Protein AF-A0A968E3U8-F1 (afdb_monomer_lite)

Secondary structure (DSSP, 8-state):
------EEEEEEE---TTSEEEEEEEEESS-TTTS--EEEEPPHHHHHHTT----TTGGGEEEEEE-SSSS-EEEEEEEEEE---SEEEEEEEEE-SS-EEEEEEEEE-PPTT-------PPPPPPP--------PPP------PPEE-SSEEESPPTT--HHHHHHHHTTSTT--HHHHHHHHHHH-GGGEETTEEEEEPTT--EE--S-----

Foldseek 3Di:
DDPFDKDWADKAWPDAAQDKTKIKIWIATFQPVPWPKDKDWDDPVVCVVVVHDDDPVNVQKDWDKDDPGRGTIIIIITGPGGHNDQKDWTWMWMDTPPDIDIDIAIDGHHHPPDDDPDGDDDDDDPDPPDDDDDDDDDDDDDDPLFDDDPFKTDQAAPPDALLNVLVVVPPDPAADSVLQLVQQLVQCVVQADPSDNGRGHGRDMTTRDDDSHDD

Structure (mmCIF, N/CA/C/O backbone):
data_AF-A0A968E3U8-F1
#
_entry.id   AF-A0A968E3U8-F1
#
loop_
_atom_site.group_PDB
_atom_site.id
_atom_site.type_symbol
_atom_site.label_atom_id
_atom_site.label_alt_id
_atom_site.label_comp_id
_atom_site.label_asym_id
_atom_site.label_entity_id
_atom_site.label_seq_id
_atom_site.pdbx_PDB_ins_code
_atom_site.Cartn_x
_atom_site.Cartn_y
_atom_site.Cartn_z
_atom_site.occupancy
_atom_site.B_iso_or_equiv
_atom_site.auth_seq_id
_atom_site.auth_comp_id
_atom_site.auth_asym_id
_atom_site.auth_atom_id
_atom_site.pdbx_PDB_model_num
ATOM 1 N N . MET A 1 1 ? 22.923 -13.020 -23.262 1.00 36.97 1 MET A N 1
ATOM 2 C CA . MET A 1 1 ? 22.849 -11.853 -22.358 1.00 36.97 1 MET A CA 1
ATOM 3 C C . MET A 1 1 ? 21.420 -11.767 -21.852 1.00 36.97 1 MET A C 1
ATOM 5 O O . MET A 1 1 ? 20.531 -11.557 -22.665 1.00 36.97 1 MET A O 1
ATOM 9 N N . HIS A 1 2 ? 21.177 -12.034 -20.568 1.00 38.19 2 HIS A N 1
ATOM 10 C CA . HIS A 1 2 ? 19.841 -11.889 -19.992 1.00 38.19 2 HIS A CA 1
ATOM 11 C C . HIS A 1 2 ? 19.582 -10.399 -19.768 1.00 38.19 2 HIS A C 1
ATOM 13 O O . HIS A 1 2 ? 20.282 -9.762 -18.986 1.00 38.19 2 HIS A O 1
ATOM 19 N N . ALA A 1 3 ? 18.638 -9.829 -20.515 1.00 44.69 3 ALA A N 1
ATOM 20 C CA . ALA A 1 3 ? 18.124 -8.497 -20.240 1.00 44.69 3 ALA A CA 1
ATOM 21 C C . ALA A 1 3 ? 17.380 -8.569 -18.902 1.00 44.69 3 ALA A C 1
ATOM 23 O O . ALA A 1 3 ? 16.268 -9.088 -18.831 1.00 44.69 3 ALA A O 1
ATOM 24 N N . ALA A 1 4 ? 18.041 -8.152 -17.827 1.00 57.25 4 ALA A N 1
ATOM 25 C CA . ALA A 1 4 ? 17.413 -8.049 -16.524 1.00 57.25 4 ALA A CA 1
ATOM 26 C C . ALA A 1 4 ? 16.523 -6.801 -16.547 1.00 57.25 4 ALA A C 1
ATOM 28 O O . ALA A 1 4 ? 17.017 -5.683 -16.428 1.00 57.25 4 ALA A O 1
ATOM 29 N N . ALA A 1 5 ? 15.233 -7.010 -16.810 1.00 63.84 5 ALA A N 1
ATOM 30 C CA . ALA A 1 5 ? 14.240 -5.945 -16.831 1.00 63.84 5 ALA A CA 1
ATOM 31 C C . ALA A 1 5 ? 14.046 -5.400 -15.412 1.00 63.84 5 ALA A C 1
ATOM 33 O O . ALA A 1 5 ? 13.912 -6.176 -14.462 1.00 63.84 5 ALA A O 1
ATOM 34 N N . LEU A 1 6 ? 14.019 -4.074 -15.282 1.00 77.56 6 LEU A N 1
ATOM 35 C CA . LEU A 1 6 ? 13.686 -3.425 -14.019 1.00 77.56 6 LEU A CA 1
ATOM 36 C C . LEU A 1 6 ? 12.214 -3.695 -13.677 1.00 77.56 6 LEU A C 1
ATOM 38 O O . LEU A 1 6 ? 11.319 -3.537 -14.509 1.00 77.56 6 LEU A O 1
ATOM 42 N N . GLY A 1 7 ? 11.957 -4.089 -12.438 1.00 75.56 7 GLY A N 1
ATOM 43 C CA . GLY A 1 7 ? 10.641 -4.433 -11.925 1.00 75.56 7 GLY A CA 1
ATOM 44 C C . GLY A 1 7 ? 10.344 -3.738 -10.602 1.00 75.56 7 GLY A C 1
ATOM 45 O O . GLY A 1 7 ? 11.231 -3.448 -9.803 1.00 75.56 7 GLY A O 1
ATOM 46 N N . LEU A 1 8 ? 9.057 -3.490 -10.374 1.00 82.38 8 LEU A N 1
ATOM 47 C CA . LEU A 1 8 ? 8.525 -3.021 -9.099 1.00 82.38 8 LEU A CA 1
ATOM 48 C C . LEU A 1 8 ? 7.788 -4.182 -8.430 1.00 82.38 8 LEU A C 1
ATOM 50 O O . LEU A 1 8 ? 6.866 -4.761 -9.013 1.00 82.38 8 LEU A O 1
ATOM 54 N N . GLY A 1 9 ? 8.253 -4.542 -7.241 1.00 77.69 9 GLY A N 1
ATOM 55 C CA . GLY A 1 9 ? 7.830 -5.702 -6.476 1.00 77.69 9 GLY A CA 1
ATOM 56 C C . GLY A 1 9 ? 6.786 -5.373 -5.416 1.00 77.69 9 GLY A C 1
ATOM 57 O O . GLY A 1 9 ? 5.877 -4.560 -5.623 1.00 77.69 9 GLY A O 1
ATOM 58 N N . GLU A 1 10 ? 6.909 -6.074 -4.293 1.00 76.38 10 GLU A N 1
ATOM 59 C CA . GLU A 1 10 ? 6.003 -5.982 -3.155 1.00 76.38 10 GLU A CA 1
ATOM 60 C C . GLU A 1 10 ? 6.085 -4.614 -2.473 1.00 76.38 10 GLU A C 1
ATOM 62 O O . GLU A 1 10 ? 7.146 -3.988 -2.425 1.00 76.38 10 GLU A O 1
ATOM 67 N N . VAL A 1 11 ? 4.943 -4.150 -1.965 1.00 78.69 11 VAL A N 1
ATOM 68 C CA . VAL A 1 11 ? 4.853 -2.937 -1.157 1.00 78.69 11 VAL A CA 1
ATOM 69 C C . VAL A 1 11 ? 4.699 -3.320 0.309 1.00 78.69 11 VAL A C 1
ATOM 71 O O . VAL A 1 11 ? 3.765 -4.026 0.666 1.00 78.69 11 VAL A O 1
ATOM 74 N N . THR A 1 12 ? 5.582 -2.821 1.159 1.00 78.94 12 THR A N 1
ATOM 75 C CA . THR A 1 12 ? 5.536 -2.990 2.610 1.00 78.94 12 THR A CA 1
ATOM 76 C C . THR A 1 12 ? 5.080 -1.681 3.234 1.00 78.94 12 THR A C 1
ATOM 78 O O . THR A 1 12 ? 5.760 -0.662 3.108 1.00 78.94 12 THR A O 1
ATOM 81 N N . LEU A 1 13 ? 3.924 -1.693 3.896 1.00 80.88 13 LEU A N 1
ATOM 82 C CA . LEU A 1 13 ? 3.424 -0.547 4.651 1.00 80.88 13 LEU A CA 1
ATOM 83 C C . LEU A 1 13 ? 4.005 -0.571 6.070 1.00 80.88 13 LEU A C 1
ATOM 85 O O . LEU A 1 13 ? 3.837 -1.551 6.789 1.00 80.88 13 LEU A O 1
ATOM 89 N N . GLU A 1 14 ? 4.662 0.514 6.478 1.00 74.19 14 GLU A N 1
ATOM 90 C CA . GLU A 1 14 ? 5.294 0.647 7.802 1.00 74.19 14 GLU A CA 1
ATOM 91 C C . GLU A 1 14 ? 4.530 1.603 8.739 1.00 74.19 14 GLU A C 1
ATOM 93 O O . GLU A 1 14 ? 4.929 1.799 9.883 1.00 74.19 14 GLU A O 1
ATOM 98 N N . SER A 1 15 ? 3.434 2.203 8.266 1.00 69.62 15 SER A N 1
ATOM 99 C CA . SER A 1 15 ? 2.703 3.291 8.940 1.00 69.62 15 SER A CA 1
ATOM 100 C C . SER A 1 15 ? 1.217 2.976 9.118 1.00 69.62 15 SER A C 1
ATOM 102 O O . SER A 1 15 ? 0.658 2.158 8.385 1.00 69.62 15 SER A O 1
ATOM 104 N N . ARG A 1 16 ? 0.576 3.631 10.096 1.00 69.00 16 ARG A N 1
ATOM 105 C CA . ARG A 1 16 ? -0.859 3.480 10.406 1.00 69.00 16 ARG A CA 1
ATOM 106 C C . ARG A 1 16 ? -1.671 4.730 10.061 1.00 69.00 16 ARG A C 1
ATOM 108 O O . ARG A 1 16 ? -1.128 5.801 9.798 1.00 69.00 16 ARG A O 1
ATOM 115 N N . LEU A 1 17 ? -3.001 4.610 10.093 1.00 68.56 17 LEU A N 1
ATOM 116 C CA . LEU A 1 17 ? -3.896 5.758 9.940 1.00 68.56 17 LEU A CA 1
ATOM 117 C C . LEU A 1 17 ? -3.644 6.804 11.047 1.00 68.56 17 LEU A C 1
ATOM 119 O O . LEU A 1 17 ? -3.552 6.459 12.224 1.00 68.56 17 LEU A O 1
ATOM 123 N N . ASN A 1 18 ? -3.623 8.084 10.674 1.00 70.81 18 ASN A N 1
ATOM 124 C CA . ASN A 1 18 ? -3.231 9.254 11.478 1.00 70.81 18 ASN A CA 1
ATOM 125 C C . ASN A 1 18 ? -1.724 9.415 11.743 1.00 70.81 18 ASN A C 1
ATOM 127 O O . ASN A 1 18 ? -1.328 10.347 12.448 1.00 70.81 18 ASN A O 1
ATOM 131 N N . GLU A 1 19 ? -0.874 8.592 11.135 1.00 78.25 19 GLU A N 1
ATOM 132 C CA . GLU A 1 19 ? 0.580 8.757 11.166 1.00 78.25 19 GLU A CA 1
ATOM 133 C C . GLU A 1 19 ? 1.095 9.277 9.813 1.00 78.25 19 GLU A C 1
ATOM 135 O O . GLU A 1 19 ? 0.394 9.183 8.796 1.00 78.25 19 GLU A O 1
ATOM 140 N N . PRO A 1 20 ? 2.296 9.881 9.767 1.00 78.12 20 PRO A N 1
ATOM 141 C CA . PRO A 1 20 ? 2.981 10.128 8.507 1.00 78.12 20 PRO A CA 1
ATOM 142 C C . PRO A 1 20 ? 3.164 8.804 7.768 1.00 78.12 20 PRO A C 1
ATOM 144 O O . PRO A 1 20 ? 3.653 7.828 8.344 1.00 78.12 20 PRO A O 1
ATOM 147 N N . LEU A 1 21 ? 2.772 8.761 6.499 1.00 84.00 21 LEU A N 1
ATOM 148 C CA . LEU A 1 21 ? 2.892 7.548 5.712 1.00 84.00 21 LEU A CA 1
ATOM 149 C C . LEU A 1 21 ? 4.350 7.222 5.500 1.00 84.00 21 LEU A C 1
ATOM 151 O O . LEU A 1 21 ? 5.169 8.087 5.195 1.00 84.00 21 LEU A O 1
ATOM 155 N N . GLN A 1 22 ? 4.632 5.944 5.644 1.00 82.75 22 GLN A N 1
ATOM 156 C CA . GLN A 1 22 ? 5.891 5.313 5.330 1.00 82.75 22 GLN A CA 1
ATOM 157 C C . GLN A 1 22 ? 5.564 3.970 4.702 1.00 82.75 22 GLN A C 1
ATOM 159 O O . GLN A 1 22 ? 4.900 3.123 5.308 1.00 82.75 22 GLN A O 1
ATOM 164 N N . LEU A 1 23 ? 5.998 3.804 3.461 1.00 85.94 23 LEU A N 1
ATOM 165 C CA . LEU A 1 23 ? 5.929 2.543 2.746 1.00 85.94 23 LEU A CA 1
ATOM 166 C C . LEU A 1 23 ? 7.205 2.331 1.942 1.00 85.94 23 LEU A C 1
ATOM 168 O O . LEU A 1 23 ? 7.888 3.281 1.547 1.00 85.94 23 LEU A O 1
ATOM 172 N N . ARG A 1 24 ? 7.514 1.067 1.688 1.00 84.56 24 ARG A N 1
ATOM 173 C CA . ARG A 1 24 ? 8.655 0.640 0.882 1.00 84.56 24 ARG A CA 1
ATOM 174 C C . ARG A 1 24 ? 8.160 -0.214 -0.259 1.00 84.56 24 ARG A C 1
ATOM 176 O O . ARG A 1 24 ? 7.333 -1.087 -0.049 1.00 84.56 24 ARG A O 1
ATOM 183 N N . ILE A 1 25 ? 8.665 0.024 -1.455 1.00 84.69 25 ILE A N 1
ATOM 184 C CA . ILE A 1 25 ? 8.350 -0.774 -2.637 1.00 84.69 25 ILE A CA 1
ATOM 185 C C . ILE A 1 25 ? 9.636 -1.453 -3.068 1.00 84.69 25 ILE A C 1
ATOM 187 O O . ILE A 1 25 ? 10.574 -0.764 -3.461 1.00 84.69 25 ILE A O 1
ATOM 191 N N . ALA A 1 26 ? 9.692 -2.778 -2.992 1.00 84.38 26 ALA A N 1
ATOM 192 C CA . ALA A 1 26 ? 10.868 -3.530 -3.407 1.00 84.38 26 ALA A CA 1
ATOM 193 C C . ALA A 1 26 ? 11.145 -3.308 -4.902 1.00 84.38 26 ALA A C 1
ATOM 195 O O . ALA A 1 26 ? 10.235 -3.367 -5.732 1.00 84.38 26 ALA A O 1
ATOM 196 N N . LEU A 1 27 ? 12.402 -3.059 -5.250 1.00 84.19 27 LEU A N 1
ATOM 197 C CA . LEU A 1 27 ? 12.878 -3.056 -6.628 1.00 84.19 27 LEU A CA 1
ATOM 198 C C . LEU A 1 27 ? 13.389 -4.457 -6.951 1.00 84.19 27 LEU A C 1
ATOM 200 O O . LEU A 1 27 ? 14.090 -5.066 -6.149 1.00 84.19 27 LEU A O 1
ATOM 204 N N . VAL A 1 28 ? 13.006 -4.983 -8.111 1.00 80.94 28 VAL A N 1
ATOM 205 C CA . VAL A 1 28 ? 13.346 -6.349 -8.520 1.00 80.94 28 VAL A CA 1
ATOM 206 C C . VAL A 1 28 ? 13.965 -6.313 -9.907 1.00 80.94 28 VAL A C 1
ATOM 208 O O . VAL A 1 28 ? 13.365 -5.771 -10.829 1.00 80.94 28 VAL A O 1
ATOM 211 N N . GLY A 1 29 ? 15.125 -6.945 -10.072 1.00 71.50 29 GLY A N 1
ATOM 212 C CA . GLY A 1 29 ? 15.788 -7.097 -11.367 1.00 71.50 29 GLY A CA 1
ATOM 213 C C . GLY A 1 29 ? 16.652 -5.903 -11.789 1.00 71.50 29 GLY A C 1
ATOM 214 O O . GLY A 1 29 ? 16.460 -4.772 -11.351 1.00 71.50 29 GLY A O 1
ATOM 215 N N . GLY A 1 30 ? 17.609 -6.177 -12.678 1.00 70.38 30 GLY A N 1
ATOM 216 C CA . GLY A 1 30 ? 18.625 -5.218 -13.123 1.00 70.38 30 GLY A CA 1
ATOM 217 C C . GLY A 1 30 ? 19.824 -5.131 -12.172 1.00 70.38 30 GLY A C 1
ATOM 218 O O . GLY A 1 30 ? 19.834 -5.765 -11.128 1.00 70.38 30 GLY A O 1
ATOM 219 N N . ASN A 1 31 ? 20.843 -4.351 -12.552 1.00 72.75 31 ASN A N 1
ATOM 220 C CA . ASN A 1 31 ? 21.888 -3.905 -11.625 1.00 72.75 31 ASN A CA 1
ATOM 221 C C . ASN A 1 31 ? 21.453 -2.550 -11.059 1.00 72.75 31 ASN A C 1
ATOM 223 O O . ASN A 1 31 ? 21.544 -1.538 -11.758 1.00 72.75 31 ASN A O 1
ATOM 227 N N . LEU A 1 32 ? 20.942 -2.548 -9.829 1.00 74.94 32 LEU A N 1
ATOM 228 C CA . LEU A 1 32 ? 20.334 -1.372 -9.205 1.00 74.94 32 LEU A CA 1
ATOM 229 C C . LEU A 1 32 ? 21.365 -0.314 -8.781 1.00 74.94 32 LEU A C 1
ATOM 231 O O . LEU A 1 32 ? 21.038 0.866 -8.765 1.00 74.94 32 LEU A O 1
ATOM 235 N N . GLU A 1 33 ? 22.606 -0.714 -8.493 1.00 70.19 33 GLU A N 1
ATOM 236 C CA . GLU A 1 33 ? 23.689 0.196 -8.088 1.00 70.19 33 GLU A CA 1
ATOM 237 C C . GLU A 1 33 ? 24.256 0.972 -9.286 1.00 70.19 33 GLU A C 1
ATOM 239 O O . GLU A 1 33 ? 24.510 2.171 -9.209 1.00 70.19 33 GLU A O 1
ATOM 244 N N . ALA A 1 34 ? 24.448 0.286 -10.418 1.00 63.62 34 ALA A N 1
ATOM 245 C CA . ALA A 1 34 ? 25.014 0.891 -11.624 1.00 63.62 34 ALA A CA 1
ATOM 246 C C . ALA A 1 34 ? 23.961 1.591 -12.500 1.00 63.62 34 ALA A C 1
ATOM 248 O O . ALA A 1 34 ? 24.312 2.351 -13.408 1.00 63.62 34 ALA A O 1
ATOM 249 N N . ALA A 1 35 ? 22.673 1.323 -12.277 1.00 69.62 35 ALA A N 1
ATOM 250 C CA . ALA A 1 35 ? 21.592 1.998 -12.974 1.00 69.62 35 ALA A CA 1
ATOM 251 C C . ALA A 1 35 ? 21.303 3.355 -12.319 1.00 69.62 35 ALA A C 1
ATOM 253 O O . ALA A 1 35 ? 21.042 3.441 -11.125 1.00 69.62 35 ALA A O 1
ATOM 254 N N . THR A 1 36 ? 21.270 4.430 -13.110 1.00 78.62 36 THR A N 1
ATOM 255 C CA . THR A 1 36 ? 20.699 5.706 -12.654 1.00 78.62 36 THR A CA 1
ATOM 256 C C . THR A 1 36 ? 19.189 5.538 -12.513 1.00 78.62 36 THR A C 1
ATOM 258 O O . THR A 1 36 ? 18.458 5.693 -13.490 1.00 78.62 36 THR A O 1
ATOM 261 N N . LEU A 1 37 ? 18.735 5.148 -11.323 1.00 83.12 37 LEU A N 1
ATOM 262 C CA . LEU A 1 37 ? 17.326 4.949 -11.007 1.00 83.12 37 LEU A CA 1
ATOM 263 C C . LEU A 1 37 ? 16.721 6.244 -10.478 1.00 83.12 37 LEU A C 1
ATOM 265 O O . LEU A 1 37 ? 17.139 6.760 -9.445 1.00 83.12 37 LEU A O 1
ATOM 269 N N . ASN A 1 38 ? 15.685 6.726 -11.153 1.00 86.25 38 ASN A N 1
ATOM 270 C CA . ASN A 1 38 ? 14.848 7.807 -10.658 1.00 86.25 38 ASN A CA 1
ATOM 271 C C . ASN A 1 38 ? 13.467 7.241 -10.355 1.00 86.25 38 ASN A C 1
ATOM 273 O O . ASN A 1 38 ? 12.806 6.713 -11.248 1.00 86.25 38 ASN A O 1
ATOM 277 N N . ALA A 1 39 ? 13.027 7.354 -9.104 1.00 86.25 39 ALA A N 1
ATOM 278 C CA . ALA A 1 39 ? 11.643 7.089 -8.739 1.00 86.25 39 ALA A CA 1
ATOM 279 C C . ALA A 1 39 ? 10.932 8.398 -8.436 1.00 86.25 39 ALA A C 1
ATOM 281 O O . ALA A 1 39 ? 11.422 9.230 -7.677 1.00 86.25 39 ALA A O 1
ATOM 282 N N . ALA A 1 40 ? 9.747 8.547 -9.006 1.00 88.75 40 ALA A N 1
ATOM 283 C CA . ALA A 1 40 ? 8.866 9.664 -8.746 1.00 88.75 40 ALA A CA 1
ATOM 284 C C . ALA A 1 40 ? 7.415 9.186 -8.722 1.00 88.75 40 ALA A C 1
ATOM 286 O O . ALA A 1 40 ? 7.050 8.164 -9.314 1.00 88.75 40 ALA A O 1
ATOM 287 N N . LEU A 1 41 ? 6.562 9.962 -8.058 1.00 88.31 41 LEU A N 1
ATOM 288 C CA . LEU A 1 41 ? 5.129 9.827 -8.264 1.00 88.31 41 LEU A CA 1
ATOM 289 C C . LEU A 1 41 ? 4.767 10.284 -9.674 1.00 88.31 41 LEU A C 1
ATOM 291 O O . LEU A 1 41 ? 5.358 11.221 -10.213 1.00 88.31 41 LEU A O 1
ATOM 295 N N . ALA A 1 42 ? 3.781 9.621 -10.274 1.00 87.69 42 ALA A N 1
ATOM 296 C CA . ALA A 1 42 ? 3.280 10.040 -11.571 1.00 87.69 42 ALA A CA 1
ATOM 297 C C . ALA A 1 42 ? 2.689 11.458 -11.498 1.00 87.69 42 ALA A C 1
ATOM 299 O O . ALA A 1 42 ? 2.201 11.911 -10.462 1.00 87.69 42 ALA A O 1
ATOM 300 N N . SER A 1 43 ? 2.694 12.165 -12.623 1.00 87.12 43 SER A N 1
ATOM 301 C CA . SER A 1 43 ? 2.041 13.476 -12.698 1.00 87.12 43 SER A CA 1
ATOM 302 C C . SER A 1 43 ? 0.523 13.362 -12.503 1.00 87.12 43 SER A C 1
ATOM 304 O O . SER A 1 43 ? -0.072 12.299 -12.693 1.00 87.12 43 SER A O 1
ATOM 306 N N . GLU A 1 44 ? -0.132 14.469 -12.160 1.00 84.31 44 GLU A N 1
ATOM 307 C CA . GLU A 1 44 ? -1.594 14.537 -12.030 1.00 84.31 44 GLU A CA 1
ATOM 308 C C . GLU A 1 44 ? -2.320 14.072 -13.303 1.00 84.31 44 GLU A C 1
ATOM 310 O O . GLU A 1 44 ? -3.270 13.294 -13.233 1.00 84.31 44 GLU A O 1
ATOM 315 N N . ALA A 1 45 ? -1.822 14.459 -14.481 1.00 84.94 45 ALA A N 1
ATOM 316 C CA . ALA A 1 45 ? -2.374 14.017 -15.761 1.00 84.94 45 ALA A CA 1
ATOM 317 C C . ALA A 1 45 ? -2.310 12.487 -15.928 1.00 84.94 45 ALA A C 1
ATOM 319 O O . ALA A 1 45 ? -3.247 11.874 -16.437 1.00 84.94 45 ALA A O 1
ATOM 320 N N . GLN A 1 46 ? -1.227 11.854 -15.465 1.00 84.38 46 GLN A N 1
ATOM 321 C CA . GLN A 1 46 ? -1.055 10.399 -15.523 1.00 84.38 46 GLN A CA 1
ATOM 322 C C . GLN A 1 46 ? -1.931 9.668 -14.501 1.00 84.38 46 GLN A C 1
ATOM 324 O O . GLN A 1 46 ? -2.481 8.615 -14.822 1.00 84.38 46 GLN A O 1
ATOM 329 N N . HIS A 1 47 ? -2.099 10.234 -13.304 1.00 84.00 47 HIS A N 1
ATOM 330 C CA . HIS A 1 47 ? -3.056 9.745 -12.312 1.00 84.00 47 HIS A CA 1
ATOM 331 C C . HIS A 1 47 ? -4.492 9.812 -12.846 1.00 84.00 47 HIS A C 1
ATOM 333 O O . HIS A 1 47 ? -5.197 8.803 -12.835 1.00 84.00 47 HIS A O 1
ATOM 339 N N . SER A 1 48 ? -4.888 10.945 -13.428 1.00 84.50 48 SER A N 1
ATOM 340 C CA . SER A 1 48 ? -6.210 11.125 -14.035 1.00 84.50 48 SER A CA 1
ATOM 341 C C . SER A 1 48 ? -6.450 10.157 -15.202 1.00 84.50 48 SER A C 1
ATOM 343 O O . SER A 1 48 ? -7.470 9.468 -15.242 1.00 84.50 48 SER A O 1
ATOM 345 N N . ALA A 1 49 ? -5.462 9.979 -16.090 1.00 83.25 49 ALA A N 1
ATOM 346 C CA . ALA A 1 49 ? -5.515 8.990 -17.174 1.00 83.25 49 ALA A CA 1
ATOM 347 C C . ALA A 1 49 ? -5.639 7.538 -16.669 1.00 83.25 49 ALA A C 1
ATOM 349 O O . ALA A 1 49 ? -6.081 6.643 -17.392 1.00 83.25 49 ALA A O 1
ATOM 350 N N . ALA A 1 50 ? -5.245 7.292 -15.423 1.00 78.00 50 ALA A N 1
ATOM 351 C CA . ALA A 1 50 ? -5.380 6.023 -14.732 1.00 78.00 50 ALA A CA 1
ATOM 352 C C . ALA A 1 50 ? -6.669 5.886 -13.908 1.00 78.00 50 ALA A C 1
ATOM 354 O O . ALA A 1 50 ? -6.866 4.836 -13.300 1.00 78.00 50 ALA A O 1
ATOM 355 N N . GLY A 1 51 ? -7.543 6.897 -13.885 1.00 81.75 51 GLY A N 1
ATOM 356 C CA . GLY A 1 51 ? -8.733 6.917 -13.029 1.00 81.75 51 GLY A CA 1
ATOM 357 C C . GLY A 1 51 ? -8.399 7.058 -11.539 1.00 81.75 51 GLY A C 1
ATOM 358 O O . GLY A 1 51 ? -9.182 6.660 -10.674 1.00 81.75 51 GLY A O 1
ATOM 359 N N . ILE A 1 52 ? -7.211 7.568 -11.220 1.00 82.25 52 ILE A N 1
ATOM 360 C CA . ILE A 1 52 ? -6.787 7.875 -9.858 1.00 82.25 52 ILE A CA 1
ATOM 361 C C . ILE A 1 52 ? -7.126 9.335 -9.600 1.00 82.25 52 ILE A C 1
ATOM 363 O O . ILE A 1 52 ? -6.679 10.224 -10.323 1.00 82.25 52 ILE A O 1
ATOM 367 N N . GLU A 1 53 ? -7.945 9.561 -8.580 1.00 78.56 53 GLU A N 1
ATOM 368 C CA . GLU A 1 53 ? -8.327 10.902 -8.173 1.00 78.56 53 GLU A CA 1
ATOM 369 C C . GLU A 1 53 ? -7.108 11.641 -7.614 1.00 78.56 53 GLU A C 1
ATOM 371 O O . GLU A 1 53 ? -6.366 11.117 -6.780 1.00 78.56 53 GLU A O 1
ATOM 376 N N . SER A 1 54 ? -6.891 12.855 -8.115 1.00 77.31 54 SER A N 1
ATOM 377 C CA . SER A 1 54 ? -5.824 13.735 -7.653 1.00 77.31 54 SER A CA 1
ATOM 378 C C . SER A 1 54 ? -6.219 14.311 -6.297 1.00 77.31 54 SER A C 1
ATOM 380 O O . SER A 1 54 ? -6.921 15.315 -6.209 1.00 77.31 54 SER A O 1
ATOM 382 N N . ILE A 1 55 ? -5.813 13.635 -5.227 1.00 80.31 55 ILE A N 1
ATOM 383 C CA . ILE A 1 55 ? -6.028 14.099 -3.854 1.00 80.31 55 ILE A CA 1
ATOM 384 C C . ILE A 1 55 ? -4.829 14.924 -3.376 1.00 80.31 55 ILE A C 1
ATOM 386 O O . ILE A 1 55 ? -3.688 14.681 -3.775 1.00 80.31 55 ILE A O 1
ATOM 390 N N . GLU A 1 56 ? -5.065 15.874 -2.467 1.00 80.69 56 GLU A N 1
ATOM 391 C CA . GLU A 1 56 ? -4.014 16.733 -1.890 1.00 80.69 56 GLU A CA 1
ATOM 392 C C . GLU A 1 56 ? -2.872 15.936 -1.248 1.00 80.69 56 GLU A C 1
ATOM 394 O O . GLU A 1 56 ? -1.725 16.380 -1.219 1.00 80.69 56 GLU A O 1
ATOM 399 N N . LEU A 1 57 ? -3.172 14.723 -0.790 1.00 79.81 57 LEU A N 1
ATOM 400 C CA . LEU A 1 57 ? -2.189 13.790 -0.276 1.00 79.81 57 LEU A CA 1
ATOM 401 C C . LEU A 1 57 ? -1.109 13.422 -1.302 1.00 79.81 57 LEU A C 1
ATOM 403 O O . LEU A 1 57 ? 0.068 13.399 -0.951 1.00 79.81 57 LEU A O 1
ATOM 407 N N . LEU A 1 58 ? -1.475 13.186 -2.570 1.00 82.88 58 LEU A N 1
ATOM 408 C CA . LEU A 1 58 ? -0.519 12.778 -3.610 1.00 82.88 58 LEU A CA 1
ATOM 409 C C . LEU A 1 58 ? 0.545 13.847 -3.856 1.00 82.88 58 LEU A C 1
ATOM 411 O O . LEU A 1 58 ? 1.694 13.525 -4.143 1.00 82.88 58 LEU A O 1
ATOM 415 N N . LYS A 1 59 ? 0.177 15.119 -3.675 1.00 84.12 59 LYS A N 1
ATOM 416 C CA . LYS A 1 59 ? 1.077 16.274 -3.811 1.00 84.12 59 LYS A CA 1
ATOM 417 C C . LYS A 1 59 ? 2.107 16.356 -2.680 1.00 84.12 59 LYS A C 1
ATOM 419 O O . LYS A 1 59 ? 3.112 17.048 -2.815 1.00 84.12 59 LYS A O 1
ATOM 424 N N . ARG A 1 60 ? 1.851 15.670 -1.563 1.00 83.81 60 ARG A N 1
ATOM 425 C CA . ARG A 1 60 ? 2.687 15.661 -0.352 1.00 83.81 60 ARG A CA 1
ATOM 426 C C . ARG A 1 60 ? 3.550 14.410 -0.236 1.00 83.81 60 ARG A C 1
ATOM 428 O O . ARG A 1 60 ? 4.381 14.340 0.667 1.00 83.81 60 ARG A O 1
ATOM 435 N N . LEU A 1 61 ? 3.345 13.431 -1.115 1.00 86.38 61 LEU A N 1
ATOM 436 C CA . LEU A 1 61 ? 4.153 12.223 -1.154 1.00 86.38 61 LEU A CA 1
ATOM 437 C C . LEU A 1 61 ? 5.547 12.550 -1.690 1.00 86.38 61 LEU A C 1
ATOM 439 O O . LEU A 1 61 ? 5.719 13.229 -2.703 1.00 86.38 61 LEU A O 1
ATOM 443 N N . ARG A 1 62 ? 6.553 12.036 -0.996 1.00 87.50 62 ARG A N 1
ATOM 444 C CA . ARG A 1 62 ? 7.952 12.044 -1.406 1.00 87.50 62 ARG A CA 1
ATOM 445 C C . ARG A 1 62 ? 8.325 10.621 -1.771 1.00 87.50 62 ARG A C 1
ATOM 447 O O . ARG A 1 62 ? 8.039 9.715 -0.999 1.00 87.50 62 ARG A O 1
ATOM 454 N N . ALA A 1 63 ? 8.931 10.428 -2.936 1.00 86.94 63 ALA A N 1
ATOM 455 C CA . ALA A 1 63 ? 9.484 9.144 -3.344 1.00 86.94 63 ALA A CA 1
ATOM 456 C C . ALA A 1 63 ? 11.004 9.273 -3.422 1.00 86.94 63 ALA A C 1
ATOM 458 O O . ALA A 1 63 ? 11.519 10.193 -4.052 1.00 86.94 63 ALA A O 1
ATOM 459 N N . GLU A 1 64 ? 11.703 8.352 -2.775 1.00 85.81 64 GLU A N 1
ATOM 460 C CA . GLU A 1 64 ? 13.158 8.304 -2.718 1.00 85.81 64 GLU A CA 1
ATOM 461 C C . GLU A 1 64 ? 13.622 6.879 -3.013 1.00 85.81 64 GLU A C 1
ATOM 463 O O . GLU A 1 64 ? 13.044 5.909 -2.519 1.00 85.81 64 GLU A O 1
ATOM 468 N N . VAL A 1 65 ? 14.665 6.741 -3.827 1.00 85.75 65 VAL A N 1
ATOM 469 C CA . VAL A 1 65 ? 15.237 5.439 -4.179 1.00 85.75 65 VAL A CA 1
ATOM 470 C C . VAL A 1 65 ? 16.384 5.115 -3.235 1.00 85.75 65 VAL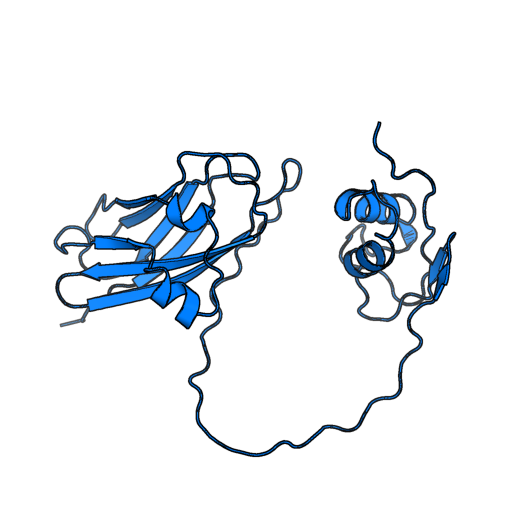 A C 1
ATOM 472 O O . VAL A 1 65 ? 17.287 5.926 -3.049 1.00 85.75 65 VAL A O 1
ATOM 475 N N . PHE A 1 66 ? 16.366 3.906 -2.683 1.00 83.19 66 PHE A N 1
ATOM 476 C CA . PHE A 1 66 ? 17.440 3.354 -1.870 1.0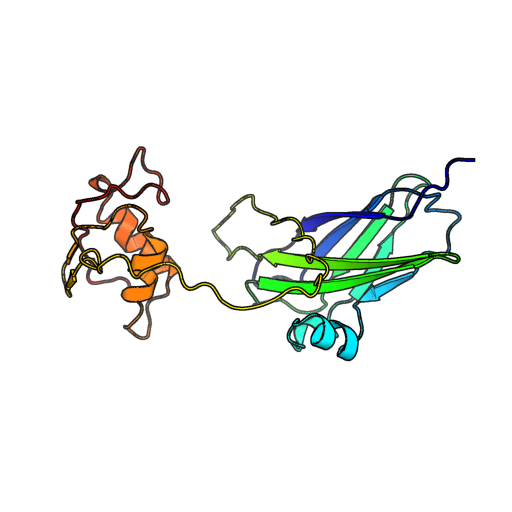0 83.19 66 PHE A CA 1
ATOM 477 C C . PHE A 1 66 ? 17.932 2.061 -2.505 1.00 83.19 66 PHE A C 1
ATOM 479 O O . PHE A 1 66 ? 17.171 1.109 -2.652 1.00 83.19 66 PHE A O 1
ATOM 486 N N . THR A 1 67 ? 19.210 2.015 -2.858 1.00 82.94 67 THR A N 1
ATOM 487 C CA . THR A 1 67 ? 19.867 0.844 -3.454 1.00 82.94 67 THR A CA 1
ATOM 488 C C . THR A 1 67 ? 21.084 0.470 -2.616 1.00 82.94 67 THR A C 1
ATOM 490 O O . THR A 1 67 ? 22.195 0.906 -2.922 1.00 82.94 67 THR A O 1
ATOM 493 N N . PRO A 1 68 ? 20.896 -0.261 -1.502 1.00 72.75 68 PRO A N 1
ATOM 494 C CA . PRO A 1 68 ? 22.006 -0.712 -0.668 1.00 72.75 68 PRO A CA 1
ATOM 495 C C . PRO A 1 68 ? 22.965 -1.674 -1.388 1.00 72.75 68 PRO A C 1
ATOM 497 O O . PRO A 1 68 ? 24.127 -1.744 -0.996 1.00 72.75 68 PRO A O 1
ATOM 500 N N . SER A 1 69 ? 22.521 -2.405 -2.421 1.00 73.56 69 SER A N 1
ATOM 501 C CA . SER A 1 69 ? 23.389 -3.275 -3.230 1.00 73.56 69 SER A CA 1
ATOM 502 C C . SER A 1 69 ? 22.894 -3.420 -4.681 1.00 73.56 69 SER A C 1
ATOM 504 O O . SER A 1 69 ? 21.864 -2.857 -5.052 1.00 73.56 69 SER A O 1
ATOM 506 N N . GLN A 1 70 ? 23.624 -4.166 -5.522 1.00 69.12 70 GLN A N 1
ATOM 507 C CA . GLN A 1 70 ? 23.268 -4.379 -6.939 1.00 69.12 70 GLN A CA 1
ATOM 508 C C . GLN A 1 70 ? 21.959 -5.147 -7.133 1.00 69.12 70 GLN A C 1
ATOM 510 O O . GLN A 1 70 ? 21.266 -4.903 -8.120 1.00 69.12 70 GLN A O 1
ATOM 515 N N . ASP A 1 71 ? 21.620 -6.023 -6.185 1.00 69.25 71 ASP A N 1
ATOM 516 C CA . ASP A 1 71 ? 20.443 -6.897 -6.232 1.00 69.25 71 ASP A CA 1
ATOM 517 C C . ASP A 1 71 ? 19.361 -6.496 -5.214 1.00 69.25 71 ASP A C 1
ATOM 519 O O . ASP A 1 71 ? 18.250 -7.024 -5.247 1.00 69.25 71 ASP A O 1
ATOM 523 N N . GLU A 1 72 ? 19.664 -5.558 -4.311 1.00 77.06 72 GLU A N 1
ATOM 524 C CA . GLU A 1 72 ? 18.753 -5.105 -3.263 1.00 77.06 72 GLU A CA 1
ATOM 525 C C . GLU A 1 72 ? 18.499 -3.603 -3.380 1.00 77.06 72 GLU A C 1
ATOM 527 O O . GLU A 1 72 ? 19.403 -2.773 -3.259 1.00 77.06 72 GLU A O 1
ATOM 532 N N . GLY A 1 73 ? 17.232 -3.250 -3.572 1.00 82.12 73 GLY A N 1
ATOM 533 C CA . GLY A 1 73 ? 16.786 -1.871 -3.599 1.00 82.12 73 GLY A CA 1
ATOM 534 C C . GLY A 1 73 ? 15.310 -1.745 -3.281 1.00 82.12 73 GLY A C 1
ATOM 535 O O . GLY A 1 73 ? 14.529 -2.685 -3.424 1.00 82.12 73 GLY A O 1
ATOM 536 N N . TYR A 1 74 ? 14.918 -0.561 -2.840 1.00 87.19 74 TYR A N 1
ATOM 537 C CA . TYR A 1 74 ? 13.531 -0.218 -2.597 1.00 87.19 74 TYR A CA 1
ATOM 538 C C . TYR A 1 74 ? 13.281 1.265 -2.859 1.00 87.19 74 TYR A C 1
ATOM 540 O O . TYR A 1 74 ? 14.151 2.115 -2.681 1.00 87.19 74 TYR A O 1
ATOM 548 N N . VAL A 1 75 ? 12.056 1.590 -3.259 1.00 87.19 75 VAL A N 1
ATOM 549 C CA . VAL A 1 75 ? 11.553 2.963 -3.271 1.00 87.19 75 VAL A CA 1
ATOM 550 C C . VAL A 1 75 ? 10.868 3.211 -1.939 1.00 87.19 75 VAL A C 1
ATOM 552 O O . VAL A 1 75 ? 9.866 2.569 -1.623 1.00 87.19 75 VAL A O 1
ATOM 555 N N . ARG A 1 76 ? 11.400 4.138 -1.150 1.00 87.56 76 ARG A N 1
ATOM 556 C CA . ARG A 1 76 ? 10.730 4.648 0.041 1.00 87.56 76 ARG A CA 1
ATOM 557 C C . ARG A 1 76 ? 9.764 5.739 -0.387 1.00 87.56 76 ARG A C 1
ATOM 559 O O . ARG A 1 76 ? 10.179 6.712 -1.011 1.00 87.56 76 ARG A O 1
ATOM 566 N N . VAL A 1 77 ? 8.494 5.591 -0.036 1.00 87.94 77 VAL A N 1
ATOM 567 C CA . VAL A 1 77 ? 7.501 6.651 -0.208 1.00 87.94 77 VAL A CA 1
ATOM 568 C C . VAL A 1 77 ? 7.043 7.106 1.167 1.00 87.94 77 VAL A C 1
ATOM 570 O O . VAL A 1 77 ? 6.638 6.283 1.992 1.00 87.94 77 VAL A O 1
ATOM 573 N N . SER A 1 78 ? 7.126 8.407 1.424 1.00 86.38 78 SER A N 1
ATOM 574 C CA . SER A 1 78 ? 6.751 8.988 2.709 1.00 86.38 78 SER A CA 1
ATOM 575 C C . SER A 1 78 ? 5.960 10.285 2.581 1.00 86.38 78 SER A C 1
ATOM 577 O O . SER A 1 78 ? 5.966 10.932 1.532 1.00 86.38 78 SER A O 1
ATOM 579 N N . THR A 1 79 ? 5.265 10.672 3.651 1.00 84.31 79 THR A N 1
ATOM 580 C CA . THR A 1 79 ? 4.659 12.006 3.781 1.00 84.31 79 THR A CA 1
ATOM 581 C C . THR A 1 79 ? 5.225 12.774 4.961 1.00 84.31 79 THR A C 1
ATOM 583 O O . THR A 1 79 ? 5.622 12.203 5.970 1.00 84.31 79 THR A O 1
ATOM 586 N N . GLU A 1 80 ? 5.215 14.102 4.850 1.00 81.06 80 GLU A N 1
ATOM 587 C CA . GLU A 1 80 ? 5.595 15.003 5.947 1.00 81.06 80 GLU A CA 1
ATOM 588 C C . GLU A 1 80 ? 4.472 15.153 6.994 1.00 81.06 80 GLU A C 1
ATOM 590 O O . GLU A 1 80 ? 4.736 15.441 8.158 1.00 81.06 80 GLU A O 1
ATOM 595 N N . GLN A 1 81 ? 3.211 14.959 6.590 1.00 79.94 81 GLN A N 1
ATOM 596 C CA . GLN A 1 81 ? 2.032 15.111 7.449 1.00 79.94 81 GLN A CA 1
ATOM 597 C C . GLN A 1 81 ? 1.310 13.779 7.645 1.00 79.94 81 GLN A C 1
ATOM 599 O O . GLN A 1 81 ? 1.356 12.905 6.773 1.00 79.94 81 GLN A O 1
ATOM 604 N N . SER A 1 82 ? 0.604 13.673 8.772 1.00 77.69 82 SER A N 1
ATOM 605 C CA . SER A 1 82 ? -0.287 12.558 9.079 1.00 77.69 82 SER A CA 1
ATOM 606 C C . SER A 1 82 ? -1.368 12.370 8.019 1.00 77.69 82 SER A C 1
ATOM 608 O O . SER A 1 82 ? -2.041 13.330 7.635 1.00 77.69 82 SER A O 1
ATOM 610 N N . ILE A 1 83 ? -1.559 11.121 7.601 1.00 74.50 83 ILE A N 1
ATOM 611 C CA . ILE A 1 83 ? -2.566 10.714 6.615 1.00 74.50 83 ILE A CA 1
ATOM 612 C C . ILE A 1 83 ? -3.834 10.257 7.334 1.00 74.50 83 ILE A C 1
ATOM 614 O O . ILE A 1 83 ? -3.763 9.473 8.279 1.00 74.50 83 ILE A O 1
ATOM 618 N N . ARG A 1 84 ? -5.003 10.725 6.885 1.00 71.88 84 ARG A N 1
ATOM 619 C CA . ARG A 1 84 ? -6.324 10.286 7.394 1.00 71.88 84 ARG A CA 1
ATOM 620 C C . ARG A 1 84 ? -7.108 9.472 6.373 1.00 71.88 84 ARG A C 1
ATOM 622 O O . ARG A 1 84 ? -8.212 9.013 6.649 1.00 71.88 84 ARG A O 1
ATOM 629 N N . GLU A 1 85 ? -6.547 9.326 5.188 1.00 74.19 85 GLU A N 1
ATOM 630 C CA . GLU A 1 85 ? -7.113 8.609 4.069 1.00 74.19 85 GLU A CA 1
ATOM 631 C C . GLU A 1 85 ? -6.995 7.096 4.325 1.00 74.19 85 GLU A C 1
ATOM 633 O O . GLU A 1 85 ? -5.883 6.585 4.418 1.00 74.19 85 GLU A O 1
ATOM 638 N N . PRO A 1 86 ? -8.108 6.346 4.426 1.00 74.50 86 PRO A N 1
ATOM 639 C CA . PRO A 1 86 ? -8.067 4.906 4.704 1.00 74.50 86 PRO A CA 1
ATOM 640 C C . PRO A 1 86 ? -7.602 4.079 3.497 1.00 74.50 86 PRO A C 1
ATOM 642 O O . PRO A 1 86 ? -7.146 2.949 3.647 1.00 74.50 86 PRO A O 1
ATOM 645 N N . VAL A 1 87 ? -7.728 4.631 2.287 1.00 79.69 87 VAL A N 1
ATOM 646 C CA . VAL A 1 87 ? -7.295 4.003 1.037 1.00 79.69 87 VAL A CA 1
ATOM 647 C C . VAL A 1 87 ? -6.539 5.032 0.218 1.00 79.69 87 VAL A C 1
ATOM 649 O O . VAL A 1 87 ? -7.083 6.081 -0.122 1.00 79.69 87 VAL A O 1
ATOM 652 N N . VAL A 1 88 ? -5.299 4.717 -0.138 1.00 81.50 88 VAL A N 1
ATOM 653 C CA . VAL A 1 88 ? -4.431 5.588 -0.927 1.00 81.50 88 VAL A CA 1
ATOM 654 C C . VAL A 1 88 ? -4.029 4.844 -2.187 1.00 81.50 88 VAL A C 1
ATOM 656 O O . VAL A 1 88 ? -3.354 3.818 -2.135 1.00 81.50 88 VAL A O 1
ATOM 659 N N . ARG A 1 89 ? -4.460 5.357 -3.339 1.00 85.38 89 ARG A N 1
ATOM 660 C CA . ARG A 1 89 ? -4.097 4.819 -4.650 1.00 85.38 89 ARG A CA 1
ATOM 661 C C . ARG A 1 89 ? -3.182 5.801 -5.358 1.00 85.38 89 ARG A C 1
ATOM 663 O O . ARG A 1 89 ? -3.519 6.974 -5.470 1.00 85.38 89 ARG A O 1
ATOM 670 N N . PHE A 1 90 ? -2.045 5.325 -5.841 1.00 87.19 90 PHE A N 1
ATOM 671 C CA . PHE A 1 90 ? -1.048 6.157 -6.506 1.00 87.19 90 PHE A CA 1
ATOM 672 C C . PHE A 1 90 ? -0.295 5.364 -7.570 1.00 87.19 90 PHE A C 1
ATOM 674 O O . PHE A 1 90 ? -0.245 4.133 -7.549 1.00 87.19 90 PHE A O 1
ATOM 681 N N . LEU A 1 91 ? 0.286 6.083 -8.524 1.00 89.12 91 LEU A N 1
ATOM 682 C CA . LEU A 1 91 ? 1.189 5.531 -9.523 1.00 89.12 91 LEU A CA 1
ATOM 683 C C . LEU A 1 91 ? 2.617 5.922 -9.177 1.00 89.12 91 LEU A C 1
ATOM 685 O O . LEU A 1 91 ? 2.933 7.107 -9.062 1.00 89.12 91 LEU A O 1
ATOM 689 N N . ILE A 1 92 ? 3.483 4.918 -9.094 1.00 88.00 92 ILE A N 1
ATOM 690 C CA . ILE A 1 92 ? 4.926 5.122 -9.055 1.00 88.00 92 ILE A CA 1
ATOM 691 C C . ILE A 1 92 ? 5.484 4.895 -10.443 1.00 88.00 92 ILE A C 1
ATOM 693 O O . ILE A 1 92 ? 5.172 3.908 -11.115 1.00 88.00 92 ILE A O 1
ATOM 697 N N . VAL A 1 93 ? 6.322 5.834 -10.853 1.00 88.69 93 VAL A N 1
ATOM 698 C CA . VAL A 1 93 ? 7.156 5.734 -12.034 1.00 88.69 93 VAL A CA 1
ATOM 699 C C . VAL A 1 93 ? 8.578 5.535 -11.545 1.00 88.69 93 VAL A C 1
ATOM 701 O O . VAL A 1 93 ? 9.099 6.385 -10.828 1.00 88.69 93 VAL A O 1
ATOM 704 N N . VAL A 1 94 ? 9.202 4.436 -11.951 1.00 87.44 94 VAL A N 1
ATOM 705 C CA . VAL A 1 94 ? 10.648 4.269 -11.832 1.00 87.44 94 VAL A CA 1
ATOM 706 C C . VAL A 1 94 ? 11.230 4.193 -13.224 1.00 87.44 94 VAL A C 1
ATOM 708 O O . VAL A 1 94 ? 10.825 3.366 -14.038 1.00 87.44 94 VAL A O 1
ATOM 711 N N . GLU A 1 95 ? 12.162 5.081 -13.511 1.00 85.81 95 GLU A N 1
ATOM 712 C CA . GLU A 1 95 ? 12.865 5.138 -14.779 1.00 85.81 95 GLU A CA 1
ATOM 713 C C . GLU A 1 95 ? 14.359 4.936 -14.571 1.00 85.81 95 GLU A C 1
ATOM 715 O O . GLU A 1 95 ? 14.941 5.375 -13.579 1.00 85.81 95 GLU A O 1
ATOM 720 N N . ASN A 1 96 ? 14.961 4.227 -15.515 1.00 83.81 96 ASN A N 1
ATOM 721 C CA . ASN A 1 96 ? 16.393 4.052 -15.632 1.00 83.81 96 ASN A CA 1
ATOM 722 C C . ASN A 1 96 ? 16.859 4.591 -16.996 1.00 83.81 96 ASN A C 1
ATOM 724 O O . ASN A 1 96 ? 16.061 5.069 -17.802 1.00 83.81 96 ASN A O 1
ATOM 728 N N . ALA A 1 97 ? 18.156 4.494 -17.289 1.00 78.88 97 ALA A N 1
ATOM 729 C CA . ALA A 1 97 ? 18.728 5.005 -18.539 1.00 78.88 97 ALA A CA 1
ATOM 730 C C . ALA A 1 97 ? 18.168 4.365 -19.835 1.00 78.88 97 ALA A C 1
ATOM 732 O O . ALA A 1 97 ? 18.439 4.866 -20.925 1.00 78.88 97 ALA A O 1
ATOM 733 N N . ARG A 1 98 ? 17.445 3.242 -19.750 1.00 73.12 98 ARG A N 1
ATOM 734 C CA . ARG A 1 98 ? 16.958 2.451 -20.895 1.00 73.12 98 ARG A CA 1
ATOM 735 C C . ARG A 1 98 ? 15.457 2.153 -20.861 1.00 73.12 98 ARG A C 1
ATOM 737 O O . ARG A 1 98 ? 14.869 1.923 -21.911 1.00 73.12 98 ARG A O 1
ATOM 744 N N . GLU A 1 99 ? 14.847 2.132 -19.684 1.00 79.06 99 GLU A N 1
ATOM 745 C CA . GLU A 1 99 ? 13.517 1.593 -19.426 1.00 79.06 99 GLU A CA 1
ATOM 746 C C . GLU A 1 99 ? 12.771 2.445 -18.399 1.00 79.06 99 GLU A C 1
ATOM 748 O O . GLU A 1 99 ? 13.338 2.923 -17.416 1.00 79.06 99 GLU A O 1
ATOM 753 N N . ARG A 1 100 ? 11.461 2.587 -18.607 1.00 85.19 100 ARG A N 1
ATOM 754 C CA . ARG A 1 100 ? 10.544 3.245 -17.678 1.00 85.19 100 ARG A CA 1
ATOM 755 C C . ARG A 1 100 ? 9.457 2.268 -17.271 1.00 85.19 100 ARG A C 1
ATOM 757 O O . ARG A 1 100 ? 8.704 1.775 -18.109 1.00 85.19 100 ARG A O 1
ATOM 764 N N . VAL A 1 101 ? 9.346 2.044 -15.973 1.00 86.12 101 VAL A N 1
ATOM 765 C CA . VAL A 1 101 ? 8.370 1.158 -15.351 1.00 86.12 101 VAL A CA 1
ATOM 766 C C . VAL A 1 101 ? 7.363 2.018 -14.608 1.00 86.12 101 VAL A C 1
ATOM 768 O O . VAL A 1 101 ? 7.728 2.894 -13.829 1.00 86.12 101 VAL A O 1
ATOM 771 N N . MET A 1 102 ? 6.078 1.778 -14.843 1.00 87.88 102 MET A N 1
ATOM 772 C CA . MET A 1 102 ? 5.007 2.466 -14.133 1.00 87.88 102 MET A CA 1
ATOM 773 C C . MET A 1 102 ? 4.071 1.438 -13.507 1.00 87.88 102 MET A C 1
ATOM 775 O O . MET A 1 102 ? 3.612 0.517 -14.189 1.00 87.88 102 MET A O 1
ATOM 779 N N . ARG A 1 103 ? 3.807 1.575 -12.206 1.00 85.69 103 ARG A N 1
ATOM 780 C CA . ARG A 1 103 ? 3.022 0.609 -11.432 1.00 85.69 103 ARG A CA 1
ATOM 781 C C . ARG A 1 103 ? 2.031 1.325 -10.529 1.00 85.69 103 ARG A C 1
ATOM 783 O O . ARG A 1 103 ? 2.369 2.294 -9.854 1.00 85.69 103 ARG A O 1
ATOM 790 N N . GLU A 1 104 ? 0.800 0.835 -10.553 1.00 87.06 104 GLU A N 1
ATOM 791 C CA . GLU A 1 104 ? -0.277 1.311 -9.695 1.00 87.06 104 GLU A CA 1
ATOM 792 C C . GLU A 1 104 ? -0.238 0.549 -8.375 1.00 87.06 104 GLU A C 1
ATOM 794 O O . GLU A 1 104 ? -0.230 -0.683 -8.370 1.00 87.06 104 GLU A O 1
ATOM 799 N N . TYR A 1 105 ? -0.237 1.285 -7.271 1.00 83.44 105 TYR A N 1
ATOM 800 C CA . TYR A 1 105 ? -0.311 0.742 -5.925 1.00 83.44 105 TYR A CA 1
ATOM 801 C C . TYR A 1 105 ? -1.574 1.250 -5.244 1.00 83.44 105 TYR A C 1
ATOM 803 O O . TYR A 1 105 ? -1.924 2.425 -5.349 1.00 83.44 105 TYR A O 1
ATOM 811 N N . THR A 1 106 ? -2.271 0.346 -4.561 1.00 81.88 106 THR A N 1
ATOM 812 C CA . THR A 1 106 ? -3.378 0.682 -3.664 1.00 81.88 106 THR A CA 1
ATOM 813 C C . THR A 1 106 ? -2.995 0.217 -2.274 1.00 81.88 106 THR A C 1
ATOM 815 O O . THR A 1 106 ? -2.786 -0.972 -2.048 1.00 81.88 106 THR A O 1
ATOM 818 N N . VAL A 1 107 ? -2.880 1.169 -1.364 1.00 79.12 107 VAL A N 1
ATOM 819 C CA . VAL A 1 107 ? -2.499 0.954 0.024 1.00 79.12 107 VAL A CA 1
ATOM 820 C C . VAL A 1 107 ? -3.724 1.180 0.885 1.00 79.12 107 VAL A C 1
ATOM 822 O O . VAL A 1 107 ? -4.428 2.176 0.725 1.00 79.12 107 VAL A O 1
ATOM 825 N N . LEU A 1 108 ? -3.977 0.235 1.780 1.00 73.88 108 LEU A N 1
ATOM 826 C CA . LEU A 1 108 ? -5.019 0.333 2.788 1.00 73.88 108 LEU A CA 1
ATOM 827 C C . LEU A 1 108 ? -4.332 0.684 4.104 1.00 73.88 108 LEU A C 1
ATOM 829 O O . LEU A 1 108 ? -3.426 -0.028 4.531 1.00 73.88 108 LEU A O 1
ATOM 833 N N . LEU A 1 109 ? -4.718 1.809 4.697 1.00 68.75 109 LEU A N 1
ATOM 834 C CA . LEU A 1 109 ? -4.250 2.223 6.013 1.00 68.75 109 LEU A CA 1
ATOM 835 C C . LEU A 1 109 ? -5.244 1.711 7.049 1.00 68.75 109 LEU A C 1
ATOM 837 O O . LEU A 1 109 ? -6.405 2.124 7.067 1.00 68.75 109 LEU A O 1
ATOM 841 N N . ASP A 1 110 ? -4.774 0.816 7.913 1.00 57.16 110 ASP A N 1
ATOM 842 C CA . ASP A 1 110 ? -5.585 0.290 9.002 1.00 57.16 110 ASP A CA 1
ATOM 843 C C . ASP A 1 110 ? -5.837 1.385 10.060 1.00 57.16 110 ASP A C 1
ATOM 845 O O . ASP A 1 110 ? -4.902 2.099 10.454 1.00 57.16 110 ASP A O 1
ATOM 849 N N . PRO A 1 111 ? -7.079 1.539 10.557 1.00 51.09 111 PRO A N 1
ATOM 850 C CA . PRO A 1 111 ? -7.369 2.430 11.673 1.00 51.09 111 PRO A CA 1
ATOM 851 C C . PRO A 1 111 ? -6.654 1.956 12.953 1.00 51.09 111 PRO A C 1
ATOM 853 O O . PRO A 1 111 ? -6.481 0.748 13.151 1.00 51.09 111 PRO A O 1
ATOM 856 N N . PRO A 1 112 ? -6.248 2.869 13.860 1.00 41.09 112 PRO A N 1
ATOM 857 C CA . PRO A 1 112 ? -5.601 2.478 15.109 1.00 41.09 112 PRO A CA 1
ATOM 858 C C . PRO A 1 112 ? -6.521 1.541 15.908 1.00 41.09 112 PRO A C 1
ATOM 860 O O . PRO A 1 112 ? -7.663 1.883 16.206 1.00 41.09 112 PRO A O 1
ATOM 863 N N . GLY A 1 113 ? -6.024 0.340 16.222 1.00 43.53 113 GLY A N 1
ATOM 864 C CA . GLY A 1 113 ? -6.775 -0.721 16.909 1.00 43.53 113 GLY A CA 1
ATOM 865 C C . GLY A 1 113 ? -7.177 -1.913 16.030 1.00 43.53 113 GLY A C 1
ATOM 866 O O . GLY A 1 113 ? -7.658 -2.910 16.562 1.00 43.53 113 GLY A O 1
ATOM 867 N N . TYR A 1 114 ? -6.943 -1.852 14.715 1.00 39.88 114 TYR A N 1
ATOM 868 C CA . TYR A 1 114 ? -7.097 -2.974 13.787 1.00 39.88 114 TYR A CA 1
ATOM 869 C C . TYR A 1 114 ? -5.736 -3.326 13.174 1.00 39.88 114 TYR A C 1
ATOM 871 O O . TYR A 1 114 ? -4.976 -2.452 12.774 1.00 39.88 114 TYR A O 1
ATOM 879 N N . SER A 1 115 ? -5.421 -4.616 13.115 1.00 34.22 115 SER A N 1
ATOM 880 C CA . SER A 1 115 ? -4.348 -5.143 12.270 1.00 34.22 115 SER A CA 1
ATOM 881 C C . SER A 1 115 ? -4.969 -6.254 11.444 1.00 34.22 115 SER A C 1
ATOM 883 O O . SER A 1 115 ? -5.379 -7.275 11.997 1.00 34.22 115 SER A O 1
ATOM 885 N N . LEU A 1 116 ? -5.114 -6.030 10.141 1.00 42.94 116 LEU A N 1
ATOM 886 C CA . LEU A 1 116 ? -5.437 -7.088 9.193 1.00 42.94 116 LEU A CA 1
ATOM 887 C C . LEU A 1 116 ? -4.247 -7.226 8.239 1.00 42.94 116 LEU A C 1
ATOM 889 O O . LEU A 1 116 ? -3.858 -6.253 7.600 1.00 42.94 116 LEU A O 1
ATOM 893 N N . PRO A 1 117 ? -3.653 -8.418 8.087 1.00 43.53 117 PRO A N 1
ATOM 894 C CA . PRO A 1 117 ? -2.690 -8.634 7.020 1.00 43.53 117 PRO A CA 1
ATOM 895 C C . PRO A 1 117 ? -3.448 -8.657 5.685 1.00 43.53 117 PRO A C 1
ATOM 897 O O . PRO A 1 117 ? -4.208 -9.587 5.414 1.00 43.53 117 PRO A O 1
ATOM 900 N N . GLY A 1 118 ? -3.274 -7.631 4.847 1.00 44.31 118 GLY A N 1
ATOM 901 C CA . GLY A 1 118 ? -3.966 -7.580 3.558 1.00 44.31 118 GLY A CA 1
ATOM 902 C C . GLY A 1 118 ? -3.516 -6.470 2.614 1.00 44.31 118 GLY A C 1
ATOM 903 O O . GLY A 1 118 ? -4.259 -5.523 2.376 1.00 44.31 118 GLY A O 1
ATOM 904 N N . ILE A 1 119 ? -2.337 -6.617 2.006 1.00 48.00 119 ILE A N 1
ATOM 905 C CA . ILE A 1 119 ? -1.950 -5.845 0.816 1.00 48.00 119 ILE A CA 1
ATOM 906 C C . ILE A 1 119 ? -2.605 -6.499 -0.406 1.00 48.00 119 ILE A C 1
ATOM 908 O O . ILE A 1 119 ? -2.313 -7.645 -0.747 1.00 48.00 119 ILE A O 1
ATOM 912 N N . VAL A 1 120 ? -3.502 -5.778 -1.083 1.00 54.59 120 VAL A N 1
ATOM 913 C CA . VAL A 1 120 ? -4.065 -6.215 -2.368 1.00 54.59 120 VAL A CA 1
ATOM 914 C C . VAL A 1 120 ? -3.075 -5.885 -3.483 1.00 54.59 120 VAL A C 1
ATOM 916 O O . VAL A 1 120 ? -2.811 -4.724 -3.790 1.00 54.59 120 VAL A O 1
ATOM 919 N N . THR A 1 121 ? -2.522 -6.931 -4.090 1.00 54.81 121 THR A N 1
ATOM 920 C CA . THR A 1 121 ? -1.653 -6.867 -5.268 1.00 54.81 121 THR A CA 1
ATOM 921 C C . THR A 1 121 ? -2.359 -6.220 -6.472 1.00 54.81 121 THR A C 1
ATOM 923 O O . THR A 1 121 ? -3.586 -6.292 -6.599 1.00 54.81 121 THR A O 1
ATOM 926 N N . PRO A 1 122 ? -1.604 -5.571 -7.382 1.00 53.28 122 PRO A N 1
ATOM 927 C CA . PRO A 1 122 ? -2.175 -4.810 -8.488 1.00 53.28 122 PRO A CA 1
ATOM 928 C C . PRO A 1 122 ? -2.994 -5.699 -9.427 1.00 53.28 122 PRO A C 1
ATOM 930 O O . PRO A 1 122 ? -2.526 -6.742 -9.888 1.00 53.28 122 PRO A O 1
ATOM 933 N N . ARG A 1 123 ? -4.207 -5.247 -9.775 1.00 49.56 123 ARG A N 1
ATOM 934 C CA . ARG A 1 123 ? -4.961 -5.839 -10.885 1.00 49.56 123 ARG A CA 1
ATOM 935 C C . ARG A 1 123 ? -4.222 -5.541 -12.193 1.00 49.56 123 ARG A C 1
ATOM 937 O O . ARG A 1 123 ? -3.997 -4.366 -12.492 1.00 49.56 123 ARG A O 1
ATOM 944 N N . PRO A 1 124 ? -3.893 -6.549 -13.016 1.00 43.16 124 PRO A N 1
ATOM 945 C CA . PRO A 1 124 ? -3.501 -6.289 -14.390 1.00 43.16 124 PRO A CA 1
ATOM 946 C C . PRO A 1 124 ? -4.676 -5.604 -15.092 1.00 43.16 124 PRO A C 1
ATOM 948 O O . PRO A 1 124 ? -5.801 -6.106 -15.064 1.00 43.16 124 PRO A O 1
ATOM 951 N N . ARG A 1 125 ? -4.433 -4.442 -15.707 1.00 46.59 125 ARG A N 1
ATOM 952 C CA . ARG A 1 125 ? -5.400 -3.853 -16.638 1.00 46.59 125 ARG A CA 1
ATOM 953 C C . ARG A 1 125 ? -5.545 -4.826 -17.807 1.00 46.59 125 ARG A C 1
ATOM 955 O O . ARG A 1 125 ? -4.547 -5.056 -18.494 1.00 46.59 125 ARG A O 1
ATOM 962 N N . PRO A 1 126 ? -6.734 -5.391 -18.069 1.00 45.75 126 PRO A N 1
ATOM 963 C CA . PRO A 1 126 ? -6.944 -6.070 -19.329 1.00 45.75 126 PRO A CA 1
ATOM 964 C C . PRO A 1 126 ? -6.804 -5.018 -20.427 1.00 45.75 126 PRO A C 1
ATOM 966 O O . PRO A 1 126 ? -7.507 -4.003 -20.428 1.00 45.75 126 PRO A O 1
ATOM 969 N N . GLN A 1 127 ? -5.857 -5.241 -21.339 1.00 44.31 127 GLN A N 1
ATOM 970 C CA . GLN A 1 127 ? -5.814 -4.529 -22.606 1.00 44.31 127 GLN A CA 1
ATOM 971 C C . GLN A 1 127 ? -7.204 -4.640 -23.229 1.00 44.31 127 GLN A C 1
ATOM 973 O O . GLN A 1 127 ? -7.741 -5.737 -23.390 1.00 44.31 127 GLN A O 1
ATOM 978 N N . ARG A 1 128 ? -7.808 -3.488 -23.524 1.00 44.06 128 ARG A N 1
ATOM 979 C CA . ARG A 1 128 ? -9.078 -3.409 -24.235 1.00 44.06 128 ARG A CA 1
ATOM 980 C C . ARG A 1 128 ? -8.843 -3.908 -25.660 1.00 44.06 128 ARG A C 1
ATOM 982 O O . ARG A 1 128 ? -8.559 -3.124 -26.558 1.00 44.06 128 ARG A O 1
ATOM 989 N N . LEU A 1 129 ? -8.955 -5.217 -25.853 1.00 41.84 129 LEU A N 1
ATOM 990 C CA . LEU A 1 129 ? -9.271 -5.788 -27.150 1.00 41.84 129 LEU A CA 1
ATOM 991 C C . LEU A 1 129 ? -10.700 -5.348 -27.466 1.00 41.84 129 LEU A C 1
ATOM 993 O O . LEU A 1 129 ? -11.653 -5.715 -26.781 1.00 41.84 129 LEU A O 1
ATOM 997 N N . LEU A 1 130 ? -10.826 -4.479 -28.463 1.00 50.59 130 LEU A N 1
ATOM 998 C CA . LEU A 1 130 ? -12.093 -4.187 -29.115 1.00 50.59 130 LEU A CA 1
ATOM 999 C C . LEU A 1 130 ? -12.712 -5.509 -29.577 1.00 50.59 130 LEU A C 1
ATOM 1001 O O . LEU A 1 130 ? -12.073 -6.208 -30.363 1.00 50.59 130 LEU A O 1
ATOM 1005 N N . GLN A 1 131 ? -13.919 -5.828 -29.096 1.00 41.19 131 GLN A N 1
ATOM 1006 C CA . GLN A 1 131 ? -14.936 -6.640 -29.782 1.00 41.19 131 GLN A CA 1
ATOM 1007 C C . GLN A 1 131 ? -16.257 -6.688 -28.977 1.00 41.19 131 GLN A C 1
ATOM 1009 O O . GLN A 1 131 ? -16.265 -6.283 -27.813 1.00 41.19 131 GLN A O 1
ATOM 1014 N N . PRO A 1 132 ? -17.399 -7.008 -29.616 1.00 44.00 132 PRO A N 1
ATOM 1015 C CA . PRO A 1 132 ? -18.557 -6.119 -29.651 1.00 44.00 132 PRO A CA 1
ATOM 1016 C C . PRO A 1 132 ? -19.756 -6.639 -28.848 1.00 44.00 132 PRO A C 1
ATOM 1018 O O . PRO A 1 132 ? -19.842 -7.815 -28.525 1.00 44.00 132 PRO A O 1
ATOM 1021 N N . THR A 1 133 ? -20.709 -5.723 -28.651 1.00 40.16 133 THR A N 1
ATOM 1022 C CA . THR A 1 133 ? -22.145 -5.937 -28.411 1.00 40.16 133 THR A CA 1
ATOM 1023 C C . THR A 1 133 ? -22.561 -6.755 -27.187 1.00 40.16 133 THR A C 1
ATOM 1025 O O . THR A 1 133 ? -22.274 -7.935 -27.021 1.00 40.16 133 THR A O 1
ATOM 1028 N N . ALA A 1 134 ? -23.349 -6.072 -26.358 1.00 48.66 134 ALA A N 1
ATOM 1029 C CA . ALA A 1 134 ? -24.084 -6.596 -25.227 1.00 48.66 134 ALA A CA 1
ATOM 1030 C C . ALA A 1 134 ? -24.866 -7.876 -25.564 1.00 48.66 134 ALA A C 1
ATOM 1032 O O . ALA A 1 134 ? -25.707 -7.891 -26.460 1.00 48.66 134 ALA A O 1
ATOM 1033 N N . ALA A 1 135 ? -24.638 -8.910 -24.761 1.00 40.28 135 ALA A N 1
ATOM 1034 C CA . ALA A 1 135 ? -25.623 -9.941 -24.494 1.00 40.28 135 ALA A CA 1
ATOM 1035 C C . ALA A 1 135 ? -25.912 -9.894 -22.991 1.00 40.28 135 ALA A C 1
ATOM 1037 O O . ALA A 1 135 ? -25.079 -10.244 -22.154 1.00 40.28 135 ALA A O 1
ATOM 1038 N N . GLU A 1 136 ? -27.081 -9.359 -22.673 1.00 45.12 136 GLU A N 1
ATOM 1039 C CA . GLU A 1 136 ? -27.660 -9.269 -21.341 1.00 45.12 136 GLU A CA 1
ATOM 1040 C C . GLU A 1 136 ? -28.015 -10.687 -20.846 1.00 45.12 136 GLU A C 1
ATOM 1042 O O . GLU A 1 136 ? -28.757 -11.399 -21.529 1.00 45.12 136 GLU A O 1
ATOM 1047 N N . PRO A 1 137 ? -27.500 -11.156 -19.694 1.00 45.22 137 PRO A N 1
ATOM 1048 C CA . PRO A 1 137 ? -27.991 -12.380 -19.074 1.00 45.22 137 PRO A CA 1
ATOM 1049 C C . PRO A 1 137 ? -29.330 -12.097 -18.374 1.00 45.22 137 PRO A C 1
ATOM 1051 O O . PRO A 1 137 ? -29.490 -11.032 -17.774 1.00 45.22 137 PRO A O 1
ATOM 1054 N N . PRO A 1 138 ? -30.289 -13.038 -18.391 1.00 45.69 138 PRO A N 1
ATOM 1055 C CA . PRO A 1 138 ? -31.635 -12.795 -17.894 1.00 45.69 138 PRO A CA 1
ATOM 1056 C C . PRO A 1 138 ? -31.635 -12.535 -16.386 1.00 45.69 138 PRO A C 1
ATOM 1058 O O . PRO A 1 138 ? -30.957 -13.214 -15.608 1.00 45.69 138 PRO A O 1
ATOM 1061 N N . ALA A 1 139 ? -32.446 -11.557 -15.986 1.00 43.41 139 ALA A N 1
ATOM 1062 C CA . ALA A 1 139 ? -32.737 -11.223 -14.604 1.00 43.41 139 ALA A CA 1
ATOM 1063 C C . ALA A 1 139 ? -33.127 -12.478 -13.802 1.00 43.41 139 ALA A C 1
ATOM 1065 O O . ALA A 1 139 ? -34.186 -13.073 -14.010 1.00 43.41 139 ALA A O 1
ATOM 1066 N N . ARG A 1 140 ? -32.283 -12.870 -12.839 1.00 45.16 140 ARG A N 1
ATOM 1067 C CA . ARG A 1 140 ? -32.737 -13.710 -11.726 1.00 45.16 140 ARG A CA 1
ATOM 1068 C C . ARG A 1 140 ? -33.632 -12.860 -10.835 1.00 45.16 140 ARG A C 1
ATOM 1070 O O . ARG A 1 140 ? -33.252 -11.763 -10.434 1.00 45.16 140 ARG A O 1
ATOM 1077 N N . ALA A 1 141 ? -34.807 -13.405 -10.537 1.00 42.94 141 ALA A N 1
ATOM 1078 C CA . ALA A 1 141 ? -35.777 -12.855 -9.605 1.00 42.94 141 ALA A CA 1
ATOM 1079 C C . ALA A 1 141 ? -35.117 -12.392 -8.287 1.00 42.94 141 ALA A C 1
ATOM 1081 O O . ALA A 1 141 ? -34.165 -13.033 -7.822 1.00 42.94 141 ALA A O 1
ATOM 1082 N N . PRO A 1 142 ? -35.609 -11.306 -7.665 1.00 41.31 142 PRO A N 1
ATOM 1083 C CA . PRO A 1 142 ? -35.064 -10.815 -6.410 1.00 41.31 142 PRO A CA 1
ATOM 1084 C C . PRO A 1 142 ? -35.282 -11.864 -5.315 1.00 41.31 142 PRO A C 1
ATOM 1086 O O . PRO A 1 142 ? -36.411 -12.165 -4.935 1.00 41.31 142 PRO A O 1
ATOM 1089 N N . ALA A 1 143 ? -34.189 -12.424 -4.795 1.00 47.66 143 ALA A N 1
ATOM 1090 C CA . ALA A 1 143 ? -34.226 -13.085 -3.499 1.00 47.66 143 ALA A CA 1
ATOM 1091 C C . ALA A 1 143 ? -34.641 -12.045 -2.439 1.00 47.66 143 ALA A C 1
ATOM 1093 O O . ALA A 1 143 ? -34.235 -10.882 -2.564 1.00 47.66 143 ALA A O 1
ATOM 1094 N N . PRO A 1 144 ? -35.430 -12.424 -1.417 1.00 45.28 144 PRO A N 1
ATOM 1095 C CA . PRO A 1 144 ? -35.877 -11.495 -0.389 1.00 45.28 144 PRO A CA 1
ATOM 1096 C C . PRO A 1 144 ? -34.653 -10.846 0.254 1.00 45.28 144 PRO A C 1
ATOM 1098 O O . PRO A 1 144 ? -33.806 -11.507 0.859 1.00 45.28 144 PRO A O 1
ATOM 1101 N N . ARG A 1 145 ? -34.524 -9.536 0.046 1.00 52.66 145 ARG A N 1
ATOM 1102 C CA . ARG A 1 145 ? -33.532 -8.716 0.731 1.00 52.66 145 ARG A CA 1
ATOM 1103 C C . ARG A 1 145 ? -33.987 -8.700 2.190 1.00 52.66 145 ARG A C 1
ATOM 1105 O O . ARG A 1 145 ? -35.115 -8.297 2.446 1.00 52.66 145 ARG A O 1
ATOM 1112 N N . GLY A 1 146 ? -33.170 -9.237 3.099 1.00 55.59 146 GLY A N 1
ATOM 1113 C CA . GLY A 1 146 ? -33.534 -9.362 4.513 1.00 55.59 146 GLY A CA 1
ATOM 1114 C C . GLY A 1 146 ? -34.088 -8.043 5.051 1.00 55.59 146 GLY A C 1
ATOM 1115 O O . GLY A 1 146 ? -33.523 -6.981 4.786 1.00 55.59 146 GLY A O 1
ATOM 1116 N N . GLU A 1 147 ? -35.218 -8.107 5.748 1.00 59.06 147 GLU A N 1
ATOM 1117 C CA . GLU A 1 147 ? -35.906 -6.911 6.219 1.00 59.06 147 GLU A CA 1
ATOM 1118 C C . GLU A 1 147 ? -35.128 -6.300 7.385 1.00 59.06 147 GLU A C 1
ATOM 1120 O O . GLU A 1 147 ? -34.845 -6.957 8.394 1.00 59.06 147 GLU A O 1
ATOM 1125 N N . ILE A 1 148 ? -34.761 -5.030 7.228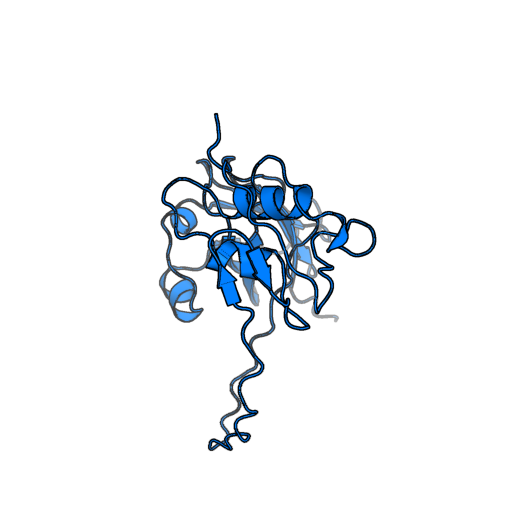 1.00 58.50 148 ILE A N 1
ATOM 1126 C CA . ILE A 1 148 ? -34.075 -4.252 8.254 1.00 58.50 148 ILE A CA 1
ATOM 1127 C C . ILE A 1 148 ? -35.145 -3.587 9.111 1.00 58.50 148 ILE A C 1
ATOM 1129 O O . ILE A 1 148 ? -35.809 -2.648 8.672 1.00 58.50 148 ILE A O 1
ATOM 1133 N N . HIS A 1 149 ? -35.303 -4.072 10.339 1.00 61.75 149 HIS A N 1
ATOM 1134 C CA . HIS A 1 149 ? -36.169 -3.463 11.340 1.00 61.75 149 HIS A CA 1
ATOM 1135 C C . HIS A 1 149 ? -35.338 -2.748 12.412 1.00 61.75 149 HIS A C 1
ATOM 1137 O O . HIS A 1 149 ? -34.220 -3.170 12.705 1.00 61.75 149 HIS A O 1
ATOM 1143 N N . PRO A 1 150 ? -35.903 -1.743 13.109 1.00 61.94 150 PRO A N 1
ATOM 1144 C CA . PRO A 1 150 ? -35.207 -0.998 14.167 1.00 61.94 150 PRO A CA 1
ATOM 1145 C C . PRO A 1 150 ? -34.711 -1.839 15.358 1.00 61.94 150 PRO A C 1
ATOM 1147 O O . PRO A 1 150 ? -34.083 -1.309 16.270 1.00 61.94 150 PRO A O 1
ATOM 1150 N N . ARG A 1 151 ? -35.082 -3.124 15.423 1.00 66.12 151 ARG A N 1
ATOM 1151 C CA . ARG A 1 151 ? -34.735 -4.051 16.511 1.00 66.12 151 ARG A CA 1
ATOM 1152 C C . ARG A 1 151 ? -34.074 -5.342 16.024 1.00 66.12 151 ARG A C 1
ATOM 1154 O O . ARG A 1 151 ? -33.410 -6.000 16.819 1.00 66.12 151 ARG A O 1
ATOM 1161 N N . HIS A 1 152 ? -34.237 -5.712 14.754 1.00 78.00 152 HIS A N 1
ATOM 1162 C CA . HIS A 1 152 ? -33.698 -6.956 14.212 1.00 78.00 152 HIS A CA 1
ATOM 1163 C C . HIS A 1 152 ? -33.506 -6.889 12.692 1.00 78.00 152 HIS A C 1
ATOM 1165 O O . HIS A 1 152 ? -34.261 -6.225 11.987 1.00 78.00 152 HIS A O 1
ATOM 1171 N N . ILE A 1 153 ? -32.518 -7.617 12.180 1.00 78.06 153 ILE A N 1
ATOM 1172 C CA . ILE A 1 153 ? -32.197 -7.734 10.759 1.00 78.06 153 ILE A CA 1
ATOM 1173 C C . ILE A 1 153 ? -32.309 -9.203 10.383 1.00 78.06 153 ILE A C 1
ATOM 1175 O O . ILE A 1 153 ? -31.604 -10.040 10.948 1.00 78.06 153 ILE A O 1
ATOM 1179 N N . GLY A 1 154 ? -33.160 -9.536 9.419 1.00 76.81 154 GLY A N 1
ATOM 1180 C CA . GLY A 1 154 ? -33.177 -10.888 8.878 1.00 76.81 154 GLY A CA 1
ATOM 1181 C C . GLY A 1 154 ? -34.493 -11.300 8.226 1.00 76.81 154 GLY A C 1
ATOM 1182 O O . GLY A 1 154 ? -35.450 -10.528 8.224 1.00 76.81 154 GLY A O 1
ATOM 1183 N N . PRO A 1 155 ? -34.541 -12.521 7.669 1.00 81.38 155 PRO A N 1
ATOM 1184 C CA . PRO A 1 155 ? -33.466 -13.516 7.680 1.00 81.38 155 PRO A CA 1
ATOM 1185 C C . PRO A 1 155 ? -32.272 -13.095 6.811 1.00 81.38 155 PRO A C 1
ATOM 1187 O O . PRO A 1 155 ? -32.430 -12.534 5.726 1.00 81.38 155 PRO A O 1
ATOM 1190 N N . VAL A 1 156 ? -31.054 -13.348 7.292 1.00 80.56 156 VAL A N 1
ATOM 1191 C CA . VAL A 1 156 ? -29.831 -12.999 6.557 1.00 80.56 156 VAL A CA 1
ATOM 1192 C C . VAL A 1 156 ? -29.719 -13.847 5.288 1.00 80.56 156 VAL A C 1
ATOM 1194 O O . VAL A 1 156 ? -29.652 -15.076 5.345 1.00 80.56 156 VAL A O 1
ATOM 1197 N N . ALA A 1 157 ? -29.662 -13.194 4.127 1.00 77.56 157 ALA A N 1
ATOM 1198 C CA . ALA A 1 157 ? -29.468 -13.884 2.855 1.00 77.56 157 ALA A CA 1
ATOM 1199 C C . ALA A 1 157 ? -28.079 -14.547 2.762 1.00 77.56 157 ALA A C 1
ATOM 1201 O O . ALA A 1 157 ? -27.091 -14.086 3.338 1.00 77.56 157 ALA A O 1
ATOM 1202 N N . ARG A 1 158 ? -27.984 -15.646 2.007 1.00 73.75 158 ARG A N 1
ATOM 1203 C CA . ARG A 1 158 ? -26.707 -16.333 1.772 1.00 73.75 158 ARG A CA 1
ATOM 1204 C C . ARG A 1 158 ? -25.749 -15.416 1.003 1.00 73.75 158 ARG A C 1
ATOM 1206 O O . ARG A 1 158 ? -26.114 -14.890 -0.043 1.00 73.75 158 ARG A O 1
ATOM 1213 N N . GLY A 1 159 ? -24.526 -15.259 1.511 1.00 71.88 159 GLY A N 1
ATOM 1214 C CA . GLY A 1 159 ? -23.514 -14.361 0.936 1.00 71.88 159 GLY A CA 1
ATOM 1215 C C . GLY A 1 159 ? -23.575 -12.919 1.453 1.00 71.88 159 GLY A C 1
ATOM 1216 O O . GLY A 1 159 ? -22.795 -12.082 1.007 1.00 71.88 159 GLY A O 1
ATOM 1217 N N . THR A 1 160 ? -24.473 -12.620 2.394 1.00 76.88 160 THR A N 1
ATOM 1218 C CA . THR A 1 160 ? -24.480 -11.345 3.114 1.00 76.88 160 THR A CA 1
ATOM 1219 C C . THR A 1 160 ? -23.366 -11.312 4.157 1.00 76.88 160 THR A C 1
ATOM 1221 O O . THR A 1 160 ? -23.189 -12.265 4.912 1.00 76.88 160 THR A O 1
ATOM 1224 N N . THR A 1 161 ? -22.637 -10.198 4.220 1.00 80.12 161 THR A N 1
ATOM 1225 C CA . THR A 1 161 ? -21.603 -9.947 5.231 1.00 80.12 161 THR A CA 1
ATOM 1226 C C . THR A 1 161 ? -22.116 -8.992 6.303 1.00 80.12 161 THR A C 1
ATOM 1228 O O . THR A 1 161 ? -22.956 -8.130 6.028 1.00 80.12 161 THR A O 1
ATOM 1231 N N . LEU A 1 162 ? -21.584 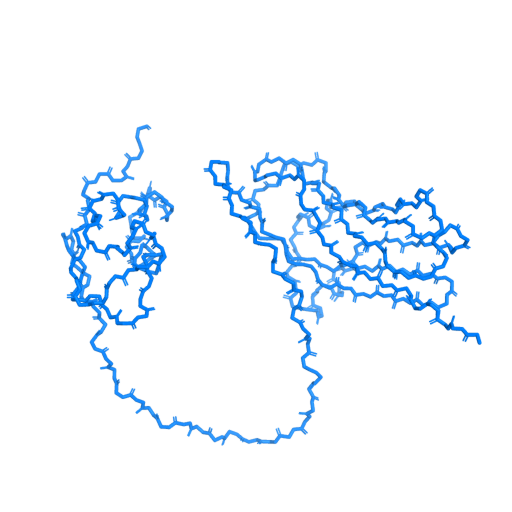-9.113 7.523 1.00 79.62 162 LEU A N 1
ATOM 1232 C CA . LEU A 1 162 ? -21.939 -8.225 8.632 1.00 79.62 162 LEU A CA 1
ATOM 1233 C C . LEU A 1 162 ? -21.661 -6.758 8.291 1.00 79.62 162 LEU A C 1
ATOM 1235 O O . LEU A 1 162 ? -22.504 -5.902 8.526 1.00 79.62 162 LEU A O 1
ATOM 1239 N N . SER A 1 163 ? -20.525 -6.497 7.641 1.00 74.94 163 SER A N 1
ATOM 1240 C CA . SER A 1 163 ? -20.123 -5.178 7.150 1.00 74.94 163 SER A CA 1
ATOM 1241 C C . SER A 1 163 ? -21.158 -4.537 6.230 1.00 74.94 163 SER A C 1
ATOM 1243 O O . SER A 1 163 ? -21.369 -3.330 6.295 1.00 74.94 163 SER A O 1
ATOM 1245 N N . LYS A 1 164 ? -21.808 -5.337 5.375 1.00 75.81 164 LYS A N 1
ATOM 1246 C CA . LYS A 1 164 ? -22.839 -4.854 4.453 1.00 75.81 164 LYS A CA 1
ATOM 1247 C C . LYS A 1 164 ? -24.128 -4.498 5.185 1.00 75.81 164 LYS A C 1
ATOM 1249 O O . LYS A 1 164 ? -24.723 -3.472 4.887 1.00 75.81 164 LYS A O 1
ATOM 1254 N N . LEU A 1 165 ? -24.505 -5.300 6.180 1.00 75.75 165 LEU A N 1
ATOM 1255 C CA . LEU A 1 165 ? -25.645 -5.002 7.047 1.00 75.75 165 LEU A CA 1
ATOM 1256 C C . LEU A 1 165 ? -25.385 -3.773 7.928 1.00 75.75 165 LEU A C 1
ATOM 1258 O O . LEU A 1 165 ? -26.286 -2.964 8.109 1.00 75.75 165 LEU A O 1
ATOM 1262 N N . ALA A 1 166 ? -24.160 -3.604 8.431 1.00 74.94 166 ALA A N 1
ATOM 1263 C CA . ALA A 1 166 ? -23.766 -2.437 9.215 1.00 74.94 166 ALA A CA 1
ATOM 1264 C C . ALA A 1 166 ? -23.821 -1.140 8.391 1.00 74.94 166 ALA A C 1
ATOM 1266 O O . ALA A 1 166 ? -24.339 -0.148 8.891 1.00 74.94 166 ALA A O 1
ATOM 1267 N N . MET A 1 167 ? -23.377 -1.165 7.124 1.00 71.31 167 MET A N 1
ATOM 1268 C CA . MET A 1 167 ? -23.521 -0.028 6.198 1.00 71.31 167 MET A CA 1
ATOM 1269 C C . MET A 1 167 ? -24.990 0.335 5.952 1.00 71.31 167 MET A C 1
ATOM 1271 O O . MET A 1 167 ? -25.344 1.509 5.957 1.00 71.31 167 MET A O 1
ATOM 1275 N N . ASP A 1 168 ? -25.870 -0.657 5.781 1.00 69.81 168 ASP A N 1
ATOM 1276 C CA . ASP A 1 168 ? -27.304 -0.396 5.595 1.00 69.81 168 ASP A CA 1
ATOM 1277 C C . ASP A 1 168 ? -27.974 0.188 6.865 1.00 69.81 168 ASP A C 1
ATOM 1279 O O . ASP A 1 168 ? -29.034 0.819 6.777 1.00 69.81 168 ASP A O 1
ATOM 1283 N N . LEU A 1 169 ? -27.357 -0.009 8.040 1.00 68.31 169 LEU A N 1
ATOM 1284 C CA . LEU A 1 169 ? -27.784 0.529 9.337 1.00 68.31 169 LEU A CA 1
ATOM 1285 C C . LEU A 1 169 ? -27.161 1.880 9.700 1.00 68.31 169 LEU A C 1
ATOM 1287 O O . LEU A 1 169 ? -27.658 2.525 10.623 1.00 68.31 169 LEU A O 1
ATOM 1291 N N . GLU A 1 170 ? -26.114 2.318 9.001 1.00 62.84 170 GLU A N 1
ATOM 1292 C CA . GLU A 1 170 ? -25.399 3.584 9.217 1.00 62.84 170 GLU A CA 1
ATOM 1293 C C . GLU A 1 170 ? -26.227 4.783 8.713 1.00 62.84 170 GLU A C 1
ATOM 1295 O O . GLU A 1 170 ? -25.815 5.580 7.876 1.00 62.84 170 GLU A O 1
ATOM 1300 N N . ARG A 1 171 ? -27.469 4.873 9.196 1.00 55.72 171 ARG A N 1
ATOM 1301 C CA . ARG A 1 171 ? -28.406 5.975 8.958 1.00 55.72 171 ARG A CA 1
ATOM 1302 C C . ARG A 1 171 ? -28.483 6.948 10.134 1.00 55.72 171 ARG A C 1
ATOM 1304 O O . ARG A 1 171 ? -29.078 8.010 9.972 1.00 55.72 171 ARG A O 1
ATOM 1311 N N . ASP A 1 172 ? -27.886 6.606 11.277 1.00 55.91 172 ASP A N 1
ATOM 1312 C CA . ASP A 1 172 ? -27.817 7.477 12.452 1.00 55.91 172 ASP A CA 1
ATOM 1313 C C . ASP A 1 172 ? -26.524 8.318 12.445 1.00 55.91 172 ASP A C 1
ATOM 1315 O O . ASP A 1 172 ? -25.423 7.757 12.460 1.00 55.91 172 ASP A O 1
ATOM 1319 N N . PRO A 1 173 ? -26.618 9.662 12.446 1.00 49.25 173 PRO A N 1
ATOM 1320 C CA . PRO A 1 173 ? -25.454 10.537 12.506 1.00 49.25 173 PRO A CA 1
ATOM 1321 C C . PRO A 1 173 ? -24.802 10.440 13.892 1.00 49.25 173 PRO A C 1
ATOM 1323 O O . PRO A 1 173 ? -25.317 10.970 14.873 1.00 49.25 173 PRO A O 1
ATOM 1326 N N . GLY A 1 174 ? -23.661 9.752 13.976 1.00 56.19 174 GLY A N 1
ATOM 1327 C CA . GLY A 1 174 ? -22.856 9.655 15.201 1.00 56.19 174 GLY A CA 1
ATOM 1328 C C . GLY A 1 174 ? -22.332 8.258 15.532 1.00 56.19 174 GLY A C 1
ATOM 1329 O O . GLY A 1 174 ? -21.503 8.134 16.428 1.00 56.19 174 GLY A O 1
ATOM 1330 N N . VAL A 1 175 ? -22.767 7.218 14.813 1.00 60.25 175 VAL A N 1
ATOM 1331 C CA . VAL A 1 175 ? -22.240 5.855 14.969 1.00 60.25 175 VAL A CA 1
ATOM 1332 C C . VAL A 1 175 ? -21.390 5.510 13.759 1.00 60.25 175 VAL A C 1
ATOM 1334 O O . VAL A 1 175 ? -21.886 5.501 12.638 1.00 60.25 175 VAL A O 1
ATOM 1337 N N . THR A 1 176 ? -20.111 5.210 13.976 1.00 68.12 176 THR A N 1
ATOM 1338 C CA . THR A 1 176 ? -19.233 4.792 12.876 1.00 68.12 176 THR A CA 1
ATOM 1339 C C . THR A 1 176 ? -19.572 3.371 12.425 1.00 68.12 176 THR A C 1
ATOM 1341 O O . THR A 1 176 ? -19.874 2.502 13.250 1.00 68.12 176 THR A O 1
ATOM 1344 N N . TRP A 1 177 ? -19.449 3.098 11.125 1.00 70.38 177 TRP A N 1
ATOM 1345 C CA . TRP A 1 177 ? -19.520 1.755 10.539 1.00 70.38 177 TRP A CA 1
ATOM 1346 C C . TRP A 1 177 ? -18.834 0.658 11.378 1.00 70.38 177 TRP A C 1
ATOM 1348 O O . TRP A 1 177 ? -19.403 -0.411 11.622 1.00 70.38 177 TRP A O 1
ATOM 1358 N N . ALA A 1 178 ? -17.608 0.922 11.844 1.00 67.44 178 ALA A N 1
ATOM 1359 C CA . ALA A 1 178 ? -16.809 -0.032 12.612 1.00 67.44 178 ALA A CA 1
ATOM 1360 C C . ALA A 1 178 ? -17.435 -0.325 13.984 1.00 67.44 178 ALA A C 1
ATOM 1362 O O . ALA A 1 178 ? -17.508 -1.480 14.412 1.00 67.44 178 ALA A O 1
ATOM 1363 N N . GLN A 1 179 ? -17.948 0.712 14.645 1.00 72.50 179 GLN A N 1
ATOM 1364 C CA . GLN A 1 179 ? -18.610 0.603 15.939 1.00 72.50 179 GLN A CA 1
ATOM 1365 C C . GLN A 1 179 ? -19.935 -0.161 15.829 1.00 72.50 179 GLN A C 1
ATOM 1367 O O . GLN A 1 179 ? -20.208 -1.034 16.652 1.00 72.50 179 GLN A O 1
ATOM 1372 N N . MET A 1 180 ? -20.711 0.086 14.769 1.00 76.69 180 MET A N 1
ATOM 1373 C CA . MET A 1 180 ? -21.932 -0.672 14.480 1.00 76.69 180 MET A CA 1
ATOM 1374 C C . MET A 1 180 ? -21.625 -2.143 14.171 1.00 76.69 180 MET A C 1
ATOM 1376 O O . MET A 1 180 ? -22.284 -3.042 14.690 1.00 76.69 180 MET A O 1
ATOM 1380 N N . THR A 1 181 ? -20.591 -2.406 13.368 1.00 77.50 181 THR A N 1
ATOM 1381 C CA . THR A 1 181 ? -20.169 -3.768 13.009 1.00 77.50 181 THR A CA 1
ATOM 1382 C C . THR A 1 181 ? -19.787 -4.575 14.251 1.00 77.50 181 THR A C 1
ATOM 1384 O O . THR A 1 181 ? -20.254 -5.701 14.428 1.00 77.50 181 THR A O 1
ATOM 1387 N N . TRP A 1 182 ? -18.994 -3.995 15.154 1.00 77.69 182 TRP A N 1
ATOM 1388 C CA . TRP A 1 182 ? -18.609 -4.659 16.399 1.00 77.69 182 TRP A CA 1
ATOM 1389 C C . TRP A 1 182 ? -19.787 -4.828 17.367 1.00 77.69 182 TRP A C 1
ATOM 1391 O O . TRP A 1 182 ? -19.933 -5.888 17.979 1.00 77.69 182 TRP A O 1
ATOM 1401 N N . ALA A 1 183 ? -20.673 -3.834 17.466 1.00 76.94 183 ALA A N 1
ATOM 1402 C CA . ALA A 1 183 ? -21.882 -3.928 18.282 1.00 76.94 183 ALA A CA 1
ATOM 1403 C C . ALA A 1 183 ? -22.810 -5.055 17.792 1.00 76.94 183 ALA A C 1
ATOM 1405 O O . ALA A 1 183 ? -23.313 -5.845 18.588 1.00 76.94 183 ALA A O 1
ATOM 1406 N N . LEU A 1 184 ? -22.987 -5.196 16.475 1.00 80.06 184 LEU A N 1
ATOM 1407 C CA . LEU A 1 184 ? -23.750 -6.300 15.891 1.00 80.06 184 LEU A CA 1
ATOM 1408 C C . LEU A 1 184 ? -23.062 -7.653 16.109 1.00 80.06 184 LEU A C 1
ATOM 1410 O O . LEU A 1 184 ? -23.750 -8.637 16.372 1.00 80.06 184 LEU A O 1
ATOM 1414 N N . PHE A 1 185 ? -21.732 -7.720 16.023 1.00 82.50 185 PHE A N 1
ATOM 1415 C CA . PHE A 1 185 ? -20.982 -8.951 16.273 1.00 82.50 185 PHE A CA 1
ATOM 1416 C C . PHE A 1 185 ? -21.130 -9.422 17.726 1.00 82.50 185 PHE A C 1
ATOM 1418 O O . PHE A 1 185 ? -21.515 -10.563 17.981 1.00 82.50 185 PHE A O 1
ATOM 1425 N N . THR A 1 186 ? -20.894 -8.519 18.679 1.00 80.12 186 THR A N 1
ATOM 1426 C CA . THR A 1 186 ? -20.966 -8.797 20.122 1.00 80.12 186 THR A CA 1
ATOM 1427 C C . THR A 1 186 ? -22.381 -9.090 20.609 1.00 80.12 186 THR A C 1
ATOM 1429 O O . THR A 1 186 ? -22.557 -9.947 21.471 1.00 80.12 186 THR A O 1
ATOM 1432 N N . ALA A 1 187 ? -23.400 -8.448 20.033 1.00 82.31 187 ALA A N 1
ATOM 1433 C CA . ALA A 1 187 ? -24.798 -8.740 20.341 1.00 82.31 187 ALA A CA 1
ATOM 1434 C C . ALA A 1 187 ? -25.284 -10.074 19.739 1.00 82.31 187 ALA A C 1
ATOM 1436 O O . ALA A 1 187 ? -26.269 -10.638 20.213 1.00 82.31 187 ALA A O 1
ATOM 1437 N N . ASN A 1 188 ? -24.611 -10.599 18.705 1.00 87.44 188 ASN A N 1
ATOM 1438 C CA . ASN A 1 188 ? -25.072 -11.769 17.950 1.00 87.44 188 ASN A CA 1
ATOM 1439 C C . ASN A 1 188 ? -24.009 -12.869 17.765 1.00 87.44 188 ASN A C 1
ATOM 1441 O O . ASN A 1 188 ? -23.877 -13.382 16.654 1.00 87.44 188 ASN A O 1
ATOM 1445 N N . PRO A 1 189 ? -23.293 -13.330 18.808 1.00 83.88 189 PRO A N 1
ATOM 1446 C CA . PRO A 1 189 ? -22.225 -14.326 18.653 1.00 83.88 189 PRO A CA 1
ATOM 1447 C C . PRO A 1 189 ? -22.724 -15.649 18.045 1.00 83.88 189 PRO A C 1
ATOM 1449 O O . PRO A 1 189 ? -22.008 -16.311 17.300 1.00 83.88 189 PRO A O 1
ATOM 1452 N N . HIS A 1 190 ? -23.989 -16.004 18.294 1.00 84.50 190 HIS A N 1
ATOM 1453 C CA . HIS A 1 190 ? -24.648 -17.193 17.744 1.00 84.50 190 HIS A CA 1
ATOM 1454 C C . HIS A 1 190 ? -24.808 -17.159 16.212 1.00 84.50 190 HIS A C 1
ATOM 1456 O O . HIS A 1 190 ? -24.943 -18.207 15.574 1.00 84.50 190 HIS A O 1
ATOM 1462 N N . ALA A 1 191 ? -24.796 -15.968 15.611 1.00 84.75 191 ALA A N 1
ATOM 1463 C CA . ALA A 1 191 ? -24.941 -15.790 14.175 1.00 84.75 191 ALA A CA 1
ATOM 1464 C C . ALA A 1 191 ? -23.634 -16.040 13.408 1.00 84.75 191 ALA A C 1
ATOM 1466 O O . ALA A 1 191 ? -23.675 -16.175 12.186 1.00 84.75 191 ALA A O 1
ATOM 1467 N N . PHE A 1 192 ? -22.495 -16.155 14.098 1.00 86.12 192 PHE A N 1
ATOM 1468 C CA . PHE A 1 192 ? -21.180 -16.328 13.483 1.00 86.12 192 PHE A CA 1
ATOM 1469 C C . PHE A 1 192 ? -20.679 -17.764 13.612 1.00 86.12 192 PHE A C 1
ATOM 1471 O O . PHE A 1 192 ? -20.966 -18.488 14.570 1.00 86.12 192 PHE A O 1
ATOM 1478 N N . ILE A 1 193 ? -19.957 -18.216 12.593 1.00 80.12 193 ILE A N 1
ATOM 1479 C CA . ILE A 1 193 ? -19.337 -19.540 12.572 1.00 80.12 193 ILE A CA 1
ATOM 1480 C C . ILE A 1 193 ? -17.942 -19.403 13.179 1.00 80.12 193 ILE A C 1
ATOM 1482 O O . ILE A 1 193 ? -17.157 -18.593 12.704 1.00 80.12 193 ILE A O 1
ATOM 1486 N N . GLU A 1 194 ? -17.651 -20.182 14.226 1.00 74.50 194 GLU A N 1
ATOM 1487 C CA . GLU A 1 194 ? -16.328 -20.220 14.882 1.00 74.50 194 GLU A CA 1
ATOM 1488 C C . GLU A 1 194 ? -15.858 -18.861 15.438 1.00 74.50 194 GLU A C 1
ATOM 1490 O O . GLU A 1 194 ? -14.667 -18.630 15.609 1.00 74.50 194 GLU A O 1
ATOM 1495 N N . GLY A 1 195 ? -16.794 -17.949 15.731 1.00 71.00 195 GLY A N 1
ATOM 1496 C CA . GLY A 1 195 ? -16.466 -16.597 16.193 1.00 71.00 195 GLY A CA 1
ATOM 1497 C C . GLY A 1 195 ? -15.846 -15.703 15.113 1.00 71.00 195 GLY A C 1
ATOM 1498 O O . GLY A 1 195 ? -15.342 -14.631 15.430 1.00 71.00 195 GLY A O 1
ATOM 1499 N N . ASP A 1 196 ? -15.889 -16.112 13.844 1.00 72.69 196 ASP A N 1
ATOM 1500 C CA . ASP A 1 196 ? -15.372 -15.324 12.730 1.00 72.69 196 ASP A CA 1
ATOM 1501 C C . ASP A 1 196 ? -16.422 -14.307 12.259 1.00 72.69 196 ASP A C 1
ATOM 1503 O O . ASP A 1 196 ? -17.486 -14.664 11.741 1.00 72.69 196 ASP A O 1
ATOM 1507 N N . ILE A 1 197 ? -16.100 -13.019 12.412 1.00 73.38 197 ILE A N 1
ATOM 1508 C CA . ILE A 1 197 ? -16.943 -11.879 12.023 1.00 73.38 197 ILE A CA 1
ATOM 1509 C C . ILE A 1 197 ? -17.285 -11.864 10.523 1.00 73.38 197 ILE A C 1
ATOM 1511 O O . ILE A 1 197 ? -18.329 -11.342 10.123 1.00 73.38 197 ILE A O 1
ATOM 1515 N N . ASN A 1 198 ? -16.445 -12.484 9.687 1.00 78.50 198 ASN A N 1
ATOM 1516 C CA . ASN A 1 198 ? -16.660 -12.599 8.245 1.00 78.50 198 ASN A CA 1
ATOM 1517 C C . ASN A 1 198 ? -17.566 -13.782 7.876 1.00 78.50 198 ASN A C 1
ATOM 1519 O O . ASN A 1 198 ? -18.045 -13.862 6.743 1.00 78.50 19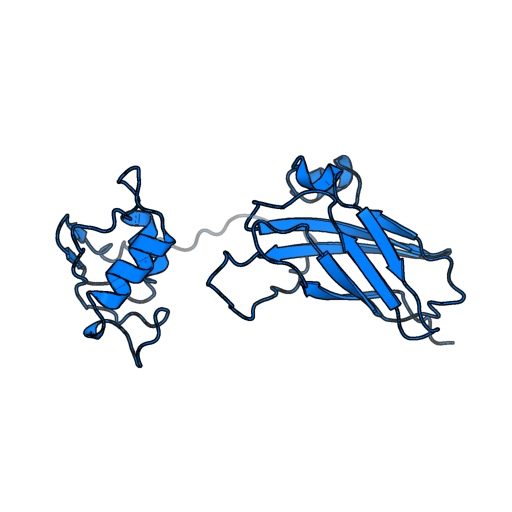8 ASN A O 1
ATOM 1523 N N . ARG A 1 199 ? -17.839 -14.698 8.814 1.00 80.88 199 ARG A N 1
ATOM 1524 C CA . ARG A 1 199 ? -18.623 -15.918 8.576 1.00 80.88 199 ARG A CA 1
ATOM 1525 C C . ARG A 1 199 ? -19.986 -15.844 9.238 1.00 80.88 199 ARG A C 1
ATOM 1527 O O . ARG A 1 199 ? -20.309 -16.592 10.161 1.00 80.88 199 ARG A O 1
ATOM 1534 N N . LEU A 1 200 ? -20.813 -14.960 8.696 1.00 84.94 200 LEU A N 1
ATOM 1535 C CA . LEU A 1 200 ? -22.210 -14.820 9.079 1.00 84.94 200 LEU A CA 1
ATOM 1536 C C . LEU A 1 200 ? -23.050 -15.993 8.537 1.00 84.94 200 LEU A C 1
ATOM 1538 O O . LEU A 1 200 ? -23.014 -16.316 7.346 1.00 84.94 200 LEU A O 1
ATOM 1542 N N . ARG A 1 201 ? -23.823 -16.641 9.411 1.00 79.44 201 ARG A N 1
ATOM 1543 C CA . ARG A 1 201 ? -24.752 -17.716 9.040 1.00 79.44 201 ARG A CA 1
ATOM 1544 C C . ARG A 1 201 ? -25.915 -17.149 8.227 1.00 79.44 201 ARG A C 1
ATOM 1546 O O . ARG A 1 201 ? -26.469 -16.105 8.549 1.00 79.44 201 ARG A O 1
ATOM 1553 N N . SER A 1 202 ? -26.327 -17.861 7.184 1.00 82.25 202 SER A N 1
ATOM 1554 C CA . SER A 1 202 ? -27.542 -17.526 6.436 1.00 82.25 202 SER A CA 1
ATOM 1555 C C . SER A 1 202 ? -28.795 -18.013 7.164 1.00 82.25 202 SER A C 1
ATOM 1557 O O . SER A 1 202 ? -28.764 -19.068 7.794 1.00 82.25 202 SER A O 1
ATOM 1559 N N . GLY A 1 203 ? -29.905 -17.290 7.024 1.00 78.88 203 GLY A N 1
ATOM 1560 C CA . GLY A 1 203 ? -31.202 -17.636 7.613 1.00 78.88 203 GLY A CA 1
ATOM 1561 C C . GLY A 1 203 ? -31.366 -17.223 9.077 1.00 78.88 203 GLY A C 1
ATOM 1562 O O . GLY A 1 203 ? -32.438 -17.419 9.639 1.00 78.88 203 GLY A O 1
ATOM 1563 N N . VAL A 1 204 ? -30.332 -16.644 9.689 1.00 81.12 204 VAL A N 1
ATOM 1564 C CA . VAL A 1 204 ? -30.379 -16.156 11.073 1.00 81.12 204 VAL A CA 1
ATOM 1565 C C . VAL A 1 204 ? -30.940 -14.738 11.137 1.00 81.12 204 VAL A C 1
ATOM 1567 O O . VAL A 1 204 ? -30.908 -14.001 10.148 1.00 81.12 204 VAL A O 1
ATOM 1570 N N . TYR A 1 205 ? -31.438 -14.364 12.310 1.00 85.12 205 TYR A N 1
ATOM 1571 C CA . TYR A 1 205 ? -31.848 -13.002 12.629 1.00 85.12 205 TYR A CA 1
ATOM 1572 C C . TYR A 1 205 ? -30.785 -12.370 13.523 1.00 85.12 205 TYR A C 1
ATOM 1574 O O . TYR A 1 205 ? -30.362 -12.978 14.501 1.00 85.12 205 TYR A O 1
ATOM 1582 N N . LEU A 1 206 ? -30.361 -11.157 13.189 1.00 83.69 206 LEU A N 1
ATOM 1583 C CA . LEU A 1 206 ? -29.467 -10.355 14.014 1.00 83.69 206 LEU A CA 1
ATOM 1584 C C . LEU A 1 206 ? -30.288 -9.380 14.843 1.00 83.69 206 LEU A C 1
ATOM 1586 O O . LEU A 1 206 ? -31.202 -8.750 14.326 1.00 83.69 206 LEU A O 1
ATOM 1590 N N . GLN A 1 207 ? -29.947 -9.217 16.109 1.00 81.56 207 GLN A N 1
ATOM 1591 C CA . GLN A 1 207 ? -30.457 -8.160 16.967 1.00 81.56 207 GLN A CA 1
ATOM 1592 C C . GLN A 1 207 ? -29.666 -6.876 16.733 1.00 81.56 207 GLN A C 1
ATOM 1594 O O . GLN A 1 207 ? -28.437 -6.906 16.648 1.00 81.56 207 GLN A O 1
ATOM 1599 N N . VAL A 1 208 ? -30.375 -5.752 16.652 1.00 77.31 208 VAL A N 1
ATOM 1600 C CA . VAL A 1 208 ? -29.766 -4.425 16.529 1.00 77.31 208 VAL A CA 1
ATOM 1601 C C . VAL A 1 208 ? -29.642 -3.822 17.931 1.00 77.31 208 VAL A C 1
ATOM 1603 O O . VAL A 1 208 ? -30.674 -3.518 18.540 1.00 77.31 208 VAL A O 1
ATOM 1606 N N . PRO A 1 209 ? -28.426 -3.661 18.481 1.00 66.19 209 PRO A N 1
ATOM 1607 C CA . PRO A 1 209 ? -28.252 -3.073 19.803 1.00 66.19 209 PRO A CA 1
ATOM 1608 C C . PRO A 1 209 ? -28.583 -1.575 19.775 1.00 66.19 209 PRO A C 1
ATOM 1610 O O . PRO A 1 209 ? -28.075 -0.821 18.946 1.00 66.19 209 PRO A O 1
ATOM 1613 N N . ARG A 1 210 ? -29.421 -1.121 20.713 1.00 58.12 210 ARG A N 1
ATOM 1614 C CA . ARG A 1 210 ? -29.624 0.312 20.969 1.00 58.12 210 ARG A CA 1
ATOM 1615 C C . ARG A 1 210 ? -28.513 0.795 21.893 1.00 58.12 210 ARG A C 1
ATOM 1617 O O . ARG A 1 210 ? -28.533 0.453 23.070 1.00 58.12 210 ARG A O 1
ATOM 1624 N N . GLY A 1 211 ? -27.562 1.562 21.366 1.00 52.97 211 GLY A N 1
ATOM 1625 C CA . GLY A 1 211 ? -26.514 2.183 22.186 1.00 52.97 211 GLY A CA 1
ATOM 1626 C C . GLY A 1 211 ? -25.105 2.188 21.600 1.00 52.97 211 GLY A C 1
ATOM 1627 O O . GLY A 1 211 ? -24.153 2.255 22.363 1.00 52.97 211 GLY A O 1
ATOM 1628 N N . ALA A 1 212 ? -24.930 2.155 20.277 1.00 42.78 212 ALA A N 1
ATOM 1629 C CA . ALA A 1 212 ? -23.605 2.323 19.671 1.00 42.78 212 ALA A CA 1
ATOM 1630 C C . ALA A 1 212 ? -23.123 3.797 19.649 1.00 42.78 212 ALA A C 1
ATOM 1632 O O . ALA A 1 212 ? -22.343 4.178 18.786 1.00 42.78 212 ALA A O 1
ATOM 1633 N N . SER A 1 213 ? -23.581 4.631 20.588 1.00 33.78 213 SER A N 1
ATOM 1634 C CA . SER A 1 213 ? -23.035 5.969 20.829 1.00 33.78 213 SER A CA 1
ATOM 1635 C C . SER A 1 213 ? -21.849 5.822 21.783 1.00 33.78 213 SER A C 1
ATOM 1637 O O . SER A 1 213 ? -22.032 5.413 22.928 1.00 33.78 213 SER A O 1
ATOM 1639 N N . ALA A 1 214 ? -20.635 6.096 21.303 1.00 31.03 214 ALA A N 1
ATOM 1640 C CA . ALA A 1 214 ? -19.442 6.140 22.149 1.00 31.03 214 ALA A CA 1
ATOM 1641 C C . ALA A 1 214 ? -19.638 7.156 23.293 1.00 31.03 214 ALA A C 1
ATOM 1643 O O . ALA A 1 214 ? -20.075 8.278 23.038 1.00 31.03 214 ALA A O 1
ATOM 1644 N N . SER A 1 215 ? -19.323 6.765 24.532 1.00 30.47 215 SER A N 1
ATOM 1645 C CA . SER A 1 215 ? -18.803 7.707 25.536 1.00 30.47 215 SER A CA 1
ATOM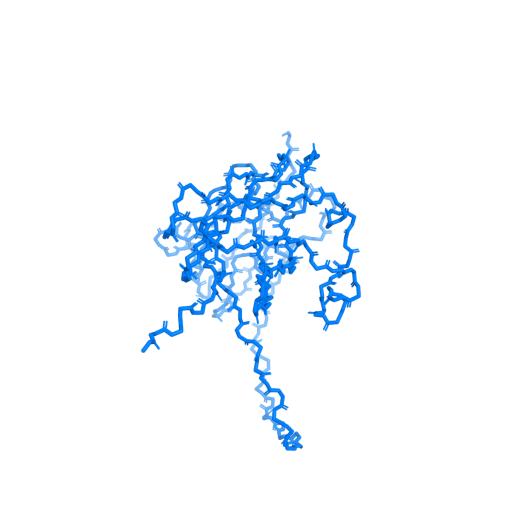 1646 C C . SER A 1 215 ? -17.308 7.885 25.329 1.00 30.47 215 SER A C 1
ATOM 1648 O O . SER A 1 215 ? -16.674 6.901 24.880 1.00 30.47 215 SER A O 1
#

pLDDT: mean 70.97, std 15.58, range [30.47, 89.12]

Sequence (215 aa):
MHAAALGLGEVTLESRLNEPLQLRIALVGGNLEAATLNAALASEAQHSAAGIESIELLKRLRAEVFTPSQDEGYVRVSTEQSIREPVVRFLIVVENARERVMREYTVLLDPPGYSLPGIVTPRPRPQRLLQPTAAEPPARAPAPRGEIHPRHIGPVARGTTLSKLAMDLERDPGVTWAQMTWALFTANPHAFIEGDINRLRSGVYLQVPRGASAS

Radius of gyration: 22.88 Å; chains: 1; bounding box: 61×37×55 Å